Protein AF-A0A6B2G572-F1 (afdb_monomer)

Solvent-accessible surface area (backbone atoms only — not comparable to full-atom values): 19481 Å² total; per-residue (Å²): 104,68,70,62,50,46,76,74,76,42,86,89,53,66,62,68,60,57,52,51,50,49,53,49,52,50,52,50,50,50,28,64,75,69,73,57,86,86,78,100,68,98,68,89,72,77,78,75,78,43,75,64,58,52,50,52,49,53,52,50,53,50,55,50,52,64,70,66,52,82,65,90,88,62,65,56,69,62,52,30,52,46,65,57,50,58,56,46,74,69,45,66,88,63,46,65,48,54,82,90,38,96,85,48,75,37,69,32,40,52,68,36,54,51,41,60,76,66,62,46,91,75,67,97,62,38,41,30,43,37,38,39,69,69,25,78,43,69,67,56,48,43,36,50,40,41,56,47,25,49,37,33,42,52,80,42,38,75,48,80,46,77,46,83,50,101,88,48,63,35,40,39,39,35,48,32,63,65,59,39,60,74,53,50,48,97,74,52,70,69,56,47,53,50,36,54,50,67,31,84,84,69,66,51,56,74,93,29,54,46,79,77,51,103,45,32,39,41,34,44,78,84,74,62,90,90,59,59,66,68,61,54,52,54,52,45,55,61,50,48,41,68,36,67,67,42,42,37,93,59,27,74,44,60,44,84,42,72,54,71,90,51,88,88,54,81,63,35,42,32,38,42,32,36,31,69,54,60,67,62,54,48,70,35,82,66,42,36,55,92,62,50,45,58,75,45,44,66,52,37,31,78,73,69,30,67,68,53,19,53,52,40,50,39,52,51,54,51,51,44,36,47,77,71,73,44,86,70,68,71,90,58,94

Mean predicted aligned error: 10.64 Å

Secondary structure (DSSP, 8-state):
-HHHHHHHH-TTS-HHHHHHHHHHHHHHHHHHHTT----SSS--------HHHHHHHHHHHHHHHHHTSPPTT--HHHHHHHHHHHHHHH-----EEESS-TT-EEE-SHHHHHHHHTT-SS-SS-EEEEEBSS-S-HHHHHHHHHHHS-EEHHHHEEEEEEEE-SS-EEEEEEE-HHHHHHTT----HHHHHHHHHH-TTT---GGGEEEEETTEEEE-----TTS-HHHHHHHHHHHHHH-EEES-TTEEEEEEEEE-S-TTSPPEEEEEEEES-HHHHHTSTTB-GGG-EES-HHHHHHHH-HHHHHHHHHHHHHHHHHHTT----GGG-

Structure (mmCIF, N/CA/C/O backbone):
data_AF-A0A6B2G572-F1
#
_entry.id   AF-A0A6B2G572-F1
#
loop_
_atom_site.group_PDB
_atom_site.id
_atom_site.type_symbol
_atom_site.label_atom_id
_atom_site.label_alt_id
_atom_site.label_comp_id
_atom_site.label_asym_id
_atom_site.label_entity_id
_atom_site.label_seq_id
_atom_site.pdbx_PDB_ins_code
_atom_site.Cartn_x
_atom_site.Cartn_y
_atom_site.Cartn_z
_atom_site.occupancy
_atom_site.B_iso_or_equiv
_atom_site.auth_seq_id
_atom_site.auth_comp_id
_atom_site.auth_asym_id
_atom_site.auth_atom_id
_atom_site.pdbx_PDB_model_num
ATOM 1 N N . ILE A 1 1 ? -39.626 -8.754 31.574 1.00 52.94 1 ILE A N 1
ATOM 2 C CA . ILE A 1 1 ? -38.809 -7.817 32.387 1.00 52.94 1 ILE A CA 1
ATOM 3 C C . ILE A 1 1 ? -37.938 -6.942 31.494 1.00 52.94 1 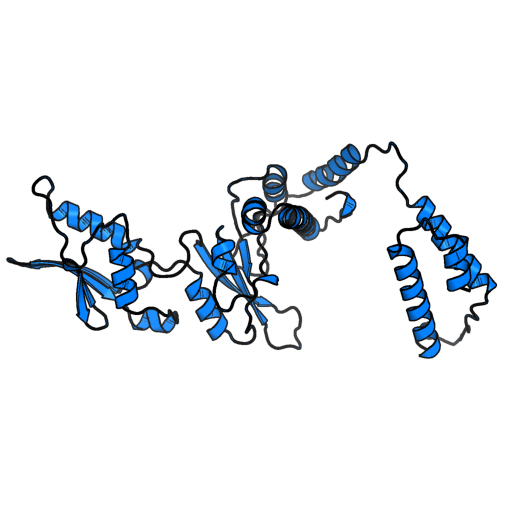ILE A C 1
ATOM 5 O O . ILE A 1 1 ? -38.172 -5.748 31.484 1.00 52.94 1 ILE A O 1
ATOM 9 N N . LEU A 1 2 ? -37.005 -7.490 30.703 1.00 52.09 2 LEU A N 1
ATOM 10 C CA . LEU A 1 2 ? -36.204 -6.689 29.759 1.00 52.09 2 LEU A CA 1
ATOM 11 C C . LEU A 1 2 ? -37.074 -5.921 28.752 1.00 52.09 2 LEU A C 1
ATOM 13 O O . LEU A 1 2 ? -37.001 -4.702 28.719 1.00 52.09 2 LEU A O 1
ATOM 17 N N . ASN A 1 3 ? -37.988 -6.597 28.049 1.00 50.38 3 ASN A N 1
ATOM 18 C CA . ASN A 1 3 ? -38.876 -5.939 27.076 1.00 50.38 3 ASN A CA 1
ATOM 19 C C . ASN A 1 3 ? -39.782 -4.859 27.696 1.00 50.38 3 ASN A C 1
ATOM 21 O O . ASN A 1 3 ? -40.051 -3.854 27.053 1.00 50.38 3 ASN A O 1
ATOM 25 N N . SER A 1 4 ? -40.202 -5.028 28.957 1.00 52.31 4 SER A N 1
ATOM 26 C CA . SER A 1 4 ? -41.008 -4.031 29.680 1.00 52.31 4 SER A CA 1
ATOM 27 C C . SER A 1 4 ? -40.180 -2.855 30.221 1.00 52.31 4 SER A C 1
ATOM 29 O O . SER A 1 4 ? -40.712 -1.763 30.392 1.00 52.31 4 SER A O 1
ATOM 31 N N . TYR A 1 5 ? -38.887 -3.066 30.504 1.00 54.56 5 TYR A N 1
ATOM 32 C CA . TYR A 1 5 ? -37.945 -2.013 30.915 1.00 54.56 5 TYR A CA 1
ATOM 33 C C . TYR A 1 5 ? -37.486 -1.174 29.713 1.00 54.56 5 TYR A C 1
ATOM 35 O O . TYR A 1 5 ? -37.390 0.050 29.801 1.00 54.56 5 TYR A O 1
ATOM 43 N N . ILE A 1 6 ? -37.263 -1.843 28.577 1.00 55.22 6 ILE A N 1
ATOM 44 C CA . ILE A 1 6 ? -36.906 -1.238 27.291 1.00 55.22 6 ILE A CA 1
ATOM 45 C C . ILE A 1 6 ? -38.022 -0.297 26.810 1.00 55.22 6 ILE A C 1
ATOM 47 O O . ILE A 1 6 ? -37.735 0.833 26.433 1.00 55.22 6 ILE A O 1
ATOM 51 N N . SER A 1 7 ? -39.292 -0.709 26.912 1.00 50.84 7 SER A N 1
ATOM 52 C CA . SER A 1 7 ? -40.433 0.062 26.394 1.00 50.84 7 SER A CA 1
ATOM 53 C C . SER A 1 7 ? -40.796 1.321 27.192 1.00 50.84 7 SER A C 1
ATOM 55 O O . SER A 1 7 ? -41.494 2.182 26.668 1.00 50.84 7 SER A O 1
ATOM 57 N N . THR A 1 8 ? -40.396 1.420 28.464 1.00 52.31 8 THR A N 1
ATOM 58 C CA . THR A 1 8 ? -40.851 2.493 29.375 1.00 52.31 8 THR A CA 1
ATOM 59 C C . THR A 1 8 ? -39.783 3.524 29.724 1.00 52.31 8 THR A C 1
ATOM 61 O O . THR A 1 8 ? -40.138 4.633 30.106 1.00 52.31 8 THR A O 1
ATOM 64 N N . SER A 1 9 ? -38.491 3.198 29.602 1.00 50.69 9 SER A N 1
ATOM 65 C CA . SER A 1 9 ? -37.407 4.073 30.092 1.00 50.69 9 SER A CA 1
ATOM 66 C C . SER A 1 9 ? -36.258 4.314 29.108 1.00 50.69 9 SER A C 1
ATOM 68 O O . SER A 1 9 ? -35.388 5.133 29.390 1.00 50.69 9 SER A O 1
ATOM 70 N N . LEU A 1 10 ? -36.230 3.617 27.964 1.00 52.50 10 LEU A N 1
ATOM 71 C CA . LEU A 1 10 ? -35.054 3.555 27.083 1.00 52.50 10 LEU A CA 1
ATOM 72 C C . LEU A 1 10 ? -35.315 4.002 25.632 1.00 52.50 10 LEU A C 1
ATOM 74 O O . LEU A 1 10 ? -34.393 3.916 24.821 1.00 52.50 10 LEU A O 1
ATOM 78 N N . ASN A 1 11 ? -36.508 4.524 25.309 1.00 52.44 11 ASN A N 1
ATOM 79 C CA . ASN A 1 11 ? -36.849 4.996 23.954 1.00 52.44 11 ASN A CA 1
ATOM 80 C C . ASN A 1 11 ? -35.901 6.093 23.417 1.00 52.44 11 ASN A C 1
ATOM 82 O O . ASN A 1 11 ? -35.764 6.212 22.206 1.00 52.44 11 ASN A O 1
ATOM 86 N N . ASP A 1 12 ? -35.205 6.825 24.296 1.00 51.47 12 ASP A N 1
ATOM 87 C CA . ASP A 1 12 ? -34.244 7.883 23.934 1.00 51.47 12 ASP A CA 1
ATOM 88 C C . ASP A 1 12 ? -32.771 7.423 23.925 1.00 51.47 12 ASP A C 1
ATOM 90 O O . ASP A 1 12 ? -31.861 8.234 23.747 1.00 51.47 12 ASP A O 1
ATOM 94 N N . THR A 1 13 ? -32.486 6.133 24.142 1.00 55.28 13 THR A N 1
ATOM 95 C CA . THR A 1 13 ? -31.098 5.636 24.156 1.00 55.28 13 THR A CA 1
ATOM 96 C C . THR A 1 13 ? -30.682 5.004 22.834 1.00 55.28 13 THR A C 1
ATOM 98 O O . THR A 1 13 ? -31.433 4.250 22.222 1.00 55.28 13 THR A O 1
ATOM 101 N N . ASN A 1 14 ? -29.440 5.276 22.412 1.00 59.41 14 ASN A N 1
ATOM 102 C CA . ASN A 1 14 ? -28.811 4.631 21.259 1.00 59.41 14 ASN A CA 1
ATOM 103 C C . ASN A 1 14 ? -28.960 3.102 21.362 1.00 59.41 14 ASN A C 1
ATOM 105 O O . ASN A 1 14 ? -28.447 2.501 22.311 1.00 59.41 14 ASN A O 1
ATOM 109 N N . GLY A 1 15 ? -29.598 2.473 20.365 1.00 64.25 15 GLY A N 1
ATOM 110 C CA . GLY A 1 15 ? -29.905 1.030 20.344 1.00 64.25 15 GLY A CA 1
ATOM 111 C C . GLY A 1 15 ? -28.712 0.116 20.662 1.00 64.25 15 GLY A C 1
ATOM 112 O O . GLY A 1 15 ? -28.873 -0.922 21.292 1.00 64.25 15 GLY A O 1
ATOM 113 N N . VAL A 1 16 ? -27.488 0.577 20.388 1.00 68.88 16 V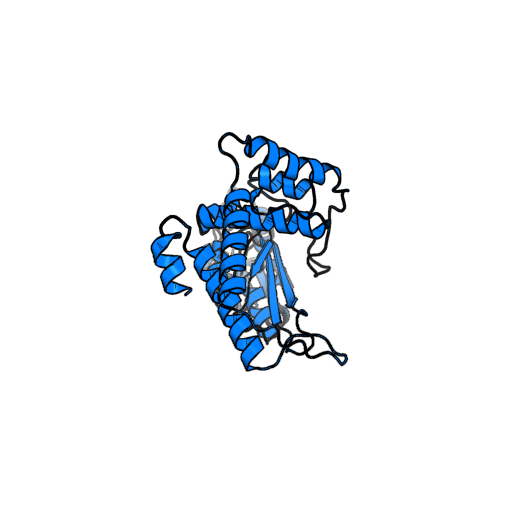AL A N 1
ATOM 114 C CA . VAL A 1 16 ? -26.222 -0.106 20.710 1.00 68.88 16 VAL A CA 1
ATOM 115 C C . VAL A 1 16 ? -26.052 -0.432 22.206 1.00 68.88 16 VAL A C 1
ATOM 117 O O . VAL A 1 16 ? -25.464 -1.459 22.551 1.00 68.88 16 VAL A O 1
ATOM 120 N N . PHE A 1 17 ? -26.519 0.427 23.121 1.00 73.69 17 PHE A N 1
ATOM 121 C CA . PHE A 1 17 ? -26.436 0.161 24.566 1.00 73.69 17 PHE A CA 1
ATOM 122 C C . PHE A 1 17 ? -27.386 -0.968 24.975 1.00 73.69 17 PHE A C 1
ATOM 124 O O . PHE A 1 17 ? -26.998 -1.869 25.723 1.00 73.69 17 PHE A O 1
ATOM 131 N N . ILE A 1 18 ? -28.605 -0.937 24.435 1.00 72.88 18 ILE A N 1
ATOM 132 C CA . ILE A 1 18 ? -29.632 -1.950 24.670 1.00 72.88 18 ILE A CA 1
ATOM 133 C C . ILE A 1 18 ? -29.156 -3.298 24.121 1.00 72.88 18 ILE A C 1
ATOM 135 O O . ILE A 1 18 ? -29.173 -4.286 24.854 1.00 72.88 18 ILE A O 1
ATOM 139 N N . ASP A 1 19 ? -28.623 -3.323 22.899 1.00 77.12 19 ASP A N 1
ATOM 140 C CA . ASP A 1 19 ? -28.094 -4.535 22.267 1.00 77.12 19 ASP A CA 1
ATOM 141 C C . ASP A 1 19 ? -26.961 -5.163 23.086 1.00 77.12 19 ASP A C 1
ATOM 143 O O . ASP A 1 19 ? -26.938 -6.377 23.296 1.00 77.12 19 ASP A O 1
ATOM 147 N N . LYS A 1 20 ? -26.047 -4.348 23.630 1.00 79.88 20 LYS A N 1
ATOM 148 C CA . LYS A 1 20 ? -24.967 -4.839 24.502 1.00 79.88 20 LYS A CA 1
ATOM 149 C C . LYS A 1 20 ? -25.478 -5.390 25.829 1.00 79.88 20 LYS A C 1
ATOM 151 O O . LYS A 1 20 ? -24.939 -6.387 26.309 1.00 79.88 20 LYS A O 1
ATOM 156 N N . ILE A 1 21 ? -26.500 -4.776 26.427 1.00 80.25 21 ILE A N 1
ATOM 157 C CA . ILE A 1 21 ? -27.134 -5.314 27.639 1.00 80.25 21 ILE A CA 1
ATOM 158 C C . ILE A 1 21 ? -27.819 -6.642 27.326 1.00 80.25 21 ILE A C 1
ATOM 160 O O . ILE A 1 21 ? -27.656 -7.596 28.085 1.00 80.25 21 ILE A O 1
ATOM 164 N N . ILE A 1 22 ? -28.540 -6.733 26.207 1.00 77.81 22 ILE A N 1
ATOM 165 C CA . ILE A 1 22 ? -29.191 -7.972 25.777 1.00 77.81 22 ILE A CA 1
ATOM 166 C C . ILE A 1 22 ? -28.141 -9.061 25.547 1.00 77.81 22 ILE A C 1
ATOM 168 O O . ILE A 1 22 ? -28.285 -10.155 26.088 1.00 77.81 22 ILE A O 1
ATOM 172 N N . GLN A 1 23 ? -27.053 -8.769 24.832 1.00 82.81 23 GLN A N 1
ATOM 173 C CA . GLN A 1 23 ? -25.941 -9.706 24.631 1.00 82.81 23 GLN A CA 1
ATOM 174 C C . GLN A 1 23 ? -25.296 -10.142 25.951 1.00 82.81 23 GLN A C 1
ATOM 176 O O . GLN A 1 23 ? -24.997 -11.318 26.139 1.00 82.81 23 GLN A O 1
ATOM 181 N N . PHE A 1 24 ? -25.091 -9.218 26.890 1.00 81.44 24 PHE A N 1
ATOM 182 C CA . PHE A 1 24 ? -24.535 -9.552 28.197 1.00 81.44 24 PHE A CA 1
ATOM 183 C C . PHE A 1 24 ? -25.475 -10.465 28.989 1.00 81.44 24 PHE A C 1
ATOM 185 O O . PHE A 1 24 ? -25.035 -11.489 29.502 1.00 81.44 24 PHE A O 1
ATOM 192 N N . VAL A 1 25 ? -26.766 -10.130 29.063 1.00 76.69 25 VAL A N 1
ATOM 193 C CA . VAL A 1 25 ? -27.753 -10.907 29.826 1.00 76.69 25 VAL A CA 1
ATOM 194 C C . VAL A 1 25 ? -28.011 -12.271 29.186 1.00 76.69 25 VAL A C 1
ATOM 196 O O . VAL A 1 25 ? -28.127 -13.255 29.910 1.00 76.69 25 VAL A O 1
ATOM 199 N N . THR A 1 26 ? -28.058 -12.361 27.856 1.00 79.06 26 THR A N 1
ATOM 200 C CA . THR A 1 26 ? -28.175 -13.644 27.137 1.00 79.06 26 THR A CA 1
ATOM 201 C C . THR A 1 26 ? -26.950 -14.515 27.378 1.00 79.06 26 THR A C 1
ATOM 203 O O . THR A 1 26 ? -27.105 -15.639 27.839 1.00 79.06 26 THR A O 1
ATOM 206 N N . LYS A 1 27 ? -25.736 -13.966 27.241 1.00 79.88 27 LYS A N 1
ATOM 207 C CA . LYS A 1 27 ? -24.495 -14.682 27.570 1.00 79.88 27 LYS A CA 1
ATOM 208 C C . LYS A 1 27 ? -24.454 -15.138 29.030 1.00 79.88 27 LYS A C 1
ATOM 210 O O . LYS A 1 27 ? -23.999 -16.238 29.321 1.00 79.88 27 LYS A O 1
ATOM 215 N N . LEU A 1 28 ? -24.937 -14.314 29.958 1.00 73.69 28 LEU A N 1
ATOM 216 C CA . LEU A 1 28 ? -25.013 -14.660 31.378 1.00 73.69 28 LEU A CA 1
ATOM 217 C C . LEU A 1 28 ? -26.058 -15.760 31.621 1.00 73.69 28 LEU A C 1
ATOM 219 O O . LEU A 1 28 ? -25.783 -16.699 32.359 1.00 73.69 28 LEU A O 1
ATOM 223 N N . SER A 1 29 ? -27.207 -15.707 30.939 1.00 71.62 29 SER A N 1
ATOM 224 C CA . SER A 1 29 ? -28.220 -16.766 30.970 1.00 71.62 29 SER A CA 1
ATOM 225 C C . SER A 1 29 ? -27.692 -18.087 30.411 1.00 71.62 29 SER A C 1
ATOM 227 O O . SER A 1 29 ? -27.955 -19.127 31.011 1.00 71.62 29 SER A O 1
ATOM 229 N N . ASP A 1 30 ? -26.951 -18.055 29.305 1.00 74.62 30 ASP A N 1
ATOM 230 C CA . ASP A 1 30 ? -26.370 -19.244 28.680 1.00 74.62 30 ASP A CA 1
ATOM 231 C C . ASP A 1 30 ? -25.268 -19.844 29.558 1.00 74.62 30 ASP A C 1
ATOM 233 O O . ASP A 1 30 ? -25.240 -21.052 29.775 1.00 74.62 30 ASP A O 1
ATOM 237 N N . ASN A 1 31 ? -24.431 -19.004 30.171 1.00 67.94 31 ASN A N 1
ATOM 238 C CA . ASN A 1 31 ? -23.446 -19.432 31.165 1.00 67.94 31 ASN A CA 1
ATOM 239 C C . ASN A 1 31 ? -24.111 -20.090 32.390 1.00 67.94 31 ASN A C 1
ATOM 241 O O . ASN A 1 31 ? -23.645 -21.129 32.859 1.00 67.94 31 ASN A O 1
ATOM 245 N N . CYS A 1 32 ? -25.235 -19.541 32.873 1.00 63.38 32 CYS A N 1
ATOM 246 C CA . CYS A 1 32 ? -26.014 -20.138 33.962 1.00 63.38 32 CYS A CA 1
ATOM 247 C C . CYS A 1 32 ? -26.657 -21.479 33.570 1.00 63.38 32 CYS A C 1
ATOM 249 O O . CYS A 1 32 ? -26.677 -22.393 34.390 1.00 63.38 32 CYS A O 1
ATOM 251 N N . LYS A 1 33 ? -27.161 -21.620 32.334 1.00 67.25 33 LYS A N 1
ATOM 252 C CA . LYS A 1 33 ? -27.723 -22.885 31.820 1.00 67.25 33 LYS A CA 1
ATOM 253 C C . LYS A 1 33 ? -26.652 -23.958 31.622 1.00 67.25 33 LYS A C 1
ATOM 255 O O . LYS A 1 33 ? -26.905 -25.125 31.896 1.00 67.25 33 LYS A O 1
ATOM 260 N N . ASN A 1 34 ? -25.460 -23.552 31.186 1.00 65.00 34 ASN A N 1
ATOM 261 C CA . ASN A 1 34 ? -24.344 -24.449 30.889 1.00 65.00 34 ASN A CA 1
ATOM 262 C C . ASN A 1 34 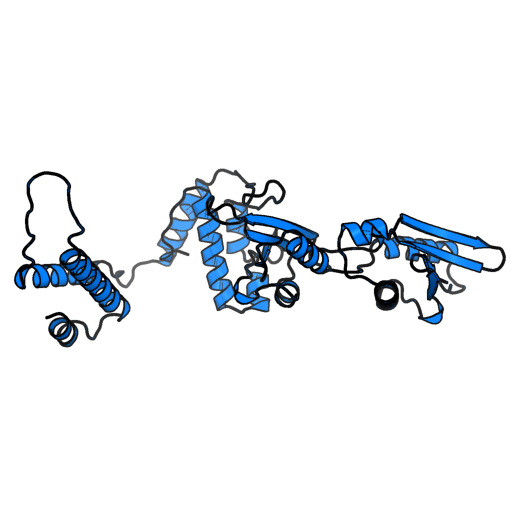? -23.462 -24.749 32.117 1.00 65.00 34 ASN A C 1
ATOM 264 O O . ASN A 1 34 ? -22.473 -25.468 31.996 1.00 65.00 34 ASN A O 1
ATOM 268 N N . GLY A 1 35 ? -23.793 -24.205 33.297 1.00 60.28 35 GLY A N 1
ATOM 269 C CA . GLY A 1 35 ? -23.077 -24.466 34.550 1.00 60.28 35 GLY A CA 1
ATOM 270 C C . GLY A 1 35 ? -21.640 -23.932 34.595 1.00 60.28 35 GLY A C 1
ATOM 271 O O . GLY A 1 35 ? -20.855 -24.376 35.431 1.00 60.28 35 GLY A O 1
ATOM 272 N N . GLN A 1 36 ? -21.276 -22.998 33.713 1.00 55.88 36 GLN A N 1
ATOM 273 C CA . GLN A 1 36 ? -19.927 -22.441 33.638 1.00 55.88 36 GLN A CA 1
ATOM 274 C C . GLN A 1 36 ? -19.929 -20.999 34.152 1.00 55.88 36 GLN A C 1
ATOM 276 O O . GLN A 1 36 ? -20.514 -20.138 33.496 1.00 55.88 36 GLN A O 1
ATOM 281 N N . ASN A 1 37 ? -19.268 -20.792 35.310 1.00 48.09 37 ASN A N 1
ATOM 282 C CA . ASN A 1 37 ? -18.754 -19.551 35.948 1.00 48.09 37 ASN A CA 1
ATOM 283 C C . ASN A 1 37 ? -19.289 -19.375 37.390 1.00 48.09 37 ASN A C 1
ATOM 285 O O . ASN A 1 37 ? -20.475 -19.098 37.535 1.00 48.09 37 ASN A O 1
ATOM 289 N N . TYR A 1 38 ? -18.563 -19.426 38.523 1.00 49.06 38 TYR A N 1
ATOM 290 C CA . TYR A 1 38 ? -17.152 -19.569 38.993 1.00 49.06 38 TYR A CA 1
ATOM 291 C C . TYR A 1 38 ? -17.223 -19.684 40.560 1.00 49.06 38 TYR A C 1
ATOM 293 O O . TYR A 1 38 ? -18.322 -19.469 41.076 1.00 49.06 38 TYR A O 1
ATOM 301 N N . PRO A 1 39 ? -16.154 -19.861 41.385 1.00 42.75 39 PRO A N 1
ATOM 302 C CA . PRO A 1 39 ? -14.803 -20.393 41.187 1.00 42.75 39 PRO A CA 1
ATOM 303 C C . PRO A 1 39 ? -14.666 -21.830 41.746 1.00 42.75 39 PRO A C 1
ATOM 305 O O . PRO A 1 39 ? -15.523 -22.332 42.472 1.00 42.75 39 PRO A O 1
ATOM 308 N N . SER A 1 40 ? -13.558 -22.496 41.433 1.00 47.75 40 SER A N 1
ATOM 309 C CA . SER A 1 40 ? -13.158 -23.759 42.058 1.00 47.75 40 SER A CA 1
ATOM 310 C C . SER A 1 40 ? -12.790 -23.528 43.529 1.00 47.75 40 SER A C 1
ATOM 312 O O . SER A 1 40 ? -11.702 -23.034 43.811 1.00 47.75 40 SER A O 1
ATOM 314 N N . ASN A 1 41 ? -13.730 -23.783 44.441 1.00 37.97 41 ASN A N 1
ATOM 315 C CA . ASN A 1 41 ? -13.546 -24.461 45.735 1.00 37.97 41 ASN A CA 1
ATOM 316 C C . ASN A 1 41 ? -14.817 -24.297 46.593 1.00 37.97 41 ASN A C 1
ATOM 318 O O . ASN A 1 41 ? -15.195 -23.194 46.982 1.00 37.97 41 ASN A O 1
ATOM 322 N N . ASP A 1 42 ? -15.470 -25.432 46.843 1.00 41.59 42 ASP A N 1
ATOM 323 C CA . ASP A 1 42 ? -16.382 -25.800 47.940 1.00 41.59 42 ASP A CA 1
ATOM 324 C C . ASP A 1 42 ? -17.610 -24.965 48.325 1.00 41.59 42 ASP A C 1
ATOM 326 O O . ASP A 1 42 ? -18.459 -25.487 49.040 1.00 41.59 42 ASP A O 1
ATOM 330 N N . ASN A 1 43 ? -17.838 -23.768 47.789 1.00 39.78 43 ASN A N 1
ATOM 331 C CA . ASN A 1 43 ? -19.070 -23.020 48.063 1.00 39.78 43 ASN A CA 1
ATOM 332 C C . ASN A 1 43 ? -19.797 -22.673 46.765 1.00 39.78 43 ASN A C 1
ATOM 334 O O . ASN A 1 43 ? -19.645 -21.581 46.220 1.00 39.78 43 ASN A O 1
ATOM 338 N N . LYS A 1 44 ? -20.629 -23.609 46.283 1.00 41.44 44 LYS A N 1
ATOM 339 C CA . LYS A 1 44 ? -21.632 -23.358 45.234 1.00 41.44 44 LYS A CA 1
ATOM 340 C C . LYS A 1 44 ? -22.676 -22.366 45.758 1.00 41.44 44 LYS A C 1
ATOM 342 O O . LYS A 1 44 ? -23.781 -22.747 46.141 1.00 41.44 44 LYS A O 1
ATOM 347 N N . THR A 1 45 ? -22.342 -21.082 45.780 1.00 41.97 45 THR A N 1
ATOM 348 C CA . THR A 1 45 ? -23.337 -20.022 45.889 1.00 41.97 45 THR A CA 1
ATOM 349 C C . THR A 1 45 ? -24.088 -19.986 44.566 1.00 41.97 45 THR A C 1
ATOM 351 O O . THR A 1 45 ? -23.661 -19.376 43.590 1.00 41.97 45 THR A O 1
ATOM 354 N N . TYR A 1 46 ? -25.226 -20.679 44.512 1.00 46.78 46 TYR A N 1
ATOM 355 C CA . TYR A 1 46 ? -26.242 -20.381 43.513 1.00 46.78 46 TYR A CA 1
ATOM 356 C C . TYR A 1 46 ? -26.563 -18.894 43.662 1.00 46.78 46 TYR A C 1
ATOM 358 O O . TYR A 1 46 ? -27.240 -18.491 44.611 1.00 46.78 46 TYR A O 1
ATOM 366 N N . VAL A 1 47 ? -26.035 -18.049 42.775 1.00 52.69 47 VAL A N 1
ATOM 367 C CA . VAL A 1 47 ? -26.482 -16.662 42.696 1.00 52.69 47 VAL A CA 1
ATOM 368 C C . VAL A 1 47 ? -27.883 -16.735 42.110 1.00 52.69 47 VAL A C 1
ATOM 370 O O . VAL A 1 47 ? -28.075 -16.681 40.899 1.00 52.69 47 VAL A O 1
ATOM 373 N N . ASN A 1 48 ? -28.872 -16.926 42.981 1.00 58.91 48 ASN A N 1
ATOM 374 C CA . ASN A 1 48 ? -30.271 -16.773 42.633 1.00 58.91 48 ASN A CA 1
ATOM 375 C C . ASN A 1 48 ? -30.451 -15.313 42.216 1.00 58.91 48 ASN A C 1
ATOM 377 O O . ASN A 1 48 ? -30.598 -14.417 43.050 1.00 58.91 48 ASN A O 1
ATOM 381 N N . VAL A 1 49 ? -30.371 -15.056 40.910 1.00 67.12 49 VAL A N 1
ATOM 382 C CA . VAL A 1 49 ? -30.638 -13.739 40.341 1.00 67.12 49 VAL A CA 1
ATOM 383 C C . VAL A 1 49 ? -32.125 -13.473 40.528 1.00 67.12 49 VAL A C 1
ATOM 385 O O . VAL A 1 49 ? -32.969 -13.905 39.748 1.00 67.12 49 VAL A O 1
ATOM 388 N N . THR A 1 50 ? -32.460 -12.788 41.615 1.00 77.50 50 THR A N 1
ATOM 389 C CA . THR A 1 50 ? -33.825 -12.328 41.855 1.00 77.50 50 THR A CA 1
ATOM 390 C C . THR A 1 50 ? -34.210 -11.256 40.835 1.00 77.50 50 THR A C 1
ATOM 392 O O . THR A 1 50 ? -33.375 -10.487 40.352 1.00 77.50 50 THR A O 1
ATOM 395 N N . SER A 1 51 ? -35.505 -11.130 40.545 1.00 74.38 51 SER A N 1
ATOM 396 C CA . SER A 1 51 ? -36.016 -10.043 39.698 1.00 74.38 51 SER A CA 1
ATOM 397 C C . SER A 1 51 ? -35.620 -8.656 40.226 1.00 74.38 51 SER A C 1
ATOM 399 O O . SER A 1 51 ? -35.355 -7.749 39.439 1.00 74.38 51 SER A O 1
ATOM 401 N N . LYS A 1 52 ? -35.509 -8.503 41.555 1.00 76.62 52 LYS A N 1
ATOM 402 C CA . LYS A 1 52 ? -35.070 -7.268 42.222 1.00 76.62 52 LYS A CA 1
ATOM 403 C C . LYS A 1 52 ? -33.595 -6.955 41.969 1.00 76.62 52 LYS A C 1
ATOM 405 O O . LYS A 1 52 ? -33.278 -5.818 41.635 1.00 76.62 52 LYS A O 1
ATOM 410 N N . THR A 1 53 ? -32.704 -7.939 42.091 1.00 81.56 53 THR A N 1
ATOM 411 C CA . THR A 1 53 ? -31.267 -7.735 41.838 1.00 81.56 53 THR A CA 1
ATOM 412 C C . THR A 1 53 ? -30.993 -7.443 40.366 1.00 81.56 53 THR A C 1
ATOM 414 O O . THR A 1 53 ? -30.180 -6.570 40.070 1.00 81.56 53 THR A O 1
ATOM 417 N N . LEU A 1 54 ? -31.720 -8.086 39.446 1.00 79.25 54 LEU A N 1
ATOM 418 C CA . LEU A 1 54 ? -31.640 -7.775 38.017 1.00 79.25 54 LEU A CA 1
ATOM 419 C C . LEU A 1 54 ? -32.118 -6.348 37.718 1.00 79.25 54 LEU A C 1
ATOM 421 O O . LEU A 1 54 ? -31.460 -5.618 36.982 1.00 79.25 54 LEU A O 1
ATOM 425 N N . ASN A 1 55 ? -33.241 -5.935 38.310 1.00 79.44 55 ASN A N 1
ATOM 426 C CA . ASN A 1 55 ? -33.756 -4.580 38.145 1.00 79.44 55 ASN A CA 1
ATOM 427 C C . ASN A 1 55 ? -32.754 -3.537 38.678 1.00 79.44 55 ASN A C 1
ATOM 429 O O . ASN A 1 55 ? -32.393 -2.596 37.975 1.00 79.44 55 ASN A O 1
ATOM 433 N N . TYR A 1 56 ? -32.205 -3.763 39.874 1.00 83.81 56 TYR A N 1
ATOM 434 C CA . TYR A 1 56 ? -31.179 -2.895 40.451 1.00 83.81 56 TYR A CA 1
ATOM 435 C C . TYR A 1 56 ? -29.908 -2.822 39.586 1.00 83.81 56 TYR A C 1
ATOM 437 O O . TYR A 1 56 ? -29.365 -1.739 39.374 1.00 83.81 56 TYR A O 1
ATOM 445 N N . PHE A 1 57 ? -29.459 -3.948 39.025 1.00 84.19 57 PHE A N 1
ATOM 446 C CA . PHE A 1 57 ? -28.336 -3.983 38.087 1.00 84.19 57 PHE A CA 1
ATOM 447 C C . PHE A 1 57 ? -28.600 -3.127 36.842 1.00 84.19 57 PHE A C 1
ATOM 449 O O . PHE A 1 57 ? -27.766 -2.293 36.489 1.00 84.19 57 PHE A O 1
ATOM 456 N N . LEU A 1 58 ? -29.771 -3.271 36.213 1.00 81.81 58 LEU A N 1
ATOM 457 C CA . LEU A 1 58 ? -30.145 -2.471 35.042 1.00 81.81 58 LEU A CA 1
ATOM 458 C C . LEU A 1 58 ? -30.199 -0.974 35.376 1.00 81.81 58 LEU A C 1
ATOM 460 O O . LEU A 1 58 ? -29.662 -0.157 34.625 1.00 81.81 58 LEU A O 1
ATOM 464 N N . GLN A 1 59 ? -30.764 -0.613 36.532 1.00 82.88 59 GLN A N 1
ATOM 465 C CA . GLN A 1 59 ? -30.776 0.769 37.020 1.00 82.88 59 GLN A CA 1
ATOM 466 C C . GLN A 1 59 ? -29.359 1.315 37.237 1.00 82.88 59 GLN A C 1
ATOM 468 O O . GLN A 1 59 ? -29.066 2.448 36.852 1.00 82.88 59 GLN A O 1
ATOM 473 N N . LEU A 1 60 ? -28.453 0.521 37.815 1.00 87.25 60 LEU A N 1
ATOM 474 C CA . LEU A 1 60 ? -27.054 0.911 37.991 1.00 87.25 60 LEU A CA 1
ATOM 475 C C . LEU A 1 60 ? -26.331 1.100 36.653 1.00 87.25 60 LEU A C 1
ATOM 477 O O . LEU A 1 60 ? -25.613 2.089 36.492 1.00 87.25 60 LEU A O 1
ATOM 481 N N . CYS A 1 61 ? -26.518 0.187 35.696 1.00 84.50 61 CYS A N 1
ATOM 482 C CA . CYS A 1 61 ? -25.952 0.299 34.351 1.00 84.50 61 CYS A CA 1
ATOM 483 C C . CYS A 1 61 ? -26.417 1.580 33.660 1.00 84.50 61 CYS A C 1
ATOM 485 O O . CYS A 1 61 ? -25.590 2.323 33.134 1.00 84.50 61 CYS A O 1
ATOM 487 N N . PHE A 1 62 ? -27.716 1.869 33.721 1.00 82.88 62 PHE A N 1
ATOM 488 C CA . PHE A 1 62 ? -28.286 3.082 33.152 1.00 82.88 62 PHE A CA 1
ATOM 489 C C . PHE A 1 62 ? -27.725 4.345 33.817 1.00 82.88 62 PHE A C 1
ATOM 491 O O . PHE A 1 62 ? -27.238 5.238 33.128 1.00 82.88 62 PHE A O 1
ATOM 498 N N . ARG A 1 63 ? -27.674 4.389 35.157 1.00 86.19 63 ARG A N 1
ATOM 499 C CA . ARG A 1 63 ? -27.081 5.522 35.889 1.00 86.19 63 ARG A CA 1
ATOM 500 C C . ARG A 1 63 ? -25.612 5.742 35.538 1.00 86.19 63 ARG A C 1
ATOM 502 O O . ARG A 1 63 ? -25.184 6.887 35.422 1.00 86.19 63 ARG A O 1
ATOM 509 N N . LYS A 1 64 ? -24.825 4.670 35.394 1.00 88.44 64 LYS A N 1
ATOM 510 C CA . LYS A 1 64 ? -23.420 4.775 34.973 1.00 88.44 64 LYS A CA 1
ATOM 511 C C . LYS A 1 64 ? -23.294 5.257 33.531 1.00 88.44 64 LYS A C 1
ATOM 513 O O . LYS A 1 64 ? -22.416 6.065 33.265 1.00 88.44 64 LYS A O 1
ATOM 518 N N . TYR A 1 65 ? -24.164 4.800 32.633 1.00 85.38 65 TYR A N 1
ATOM 519 C CA . TYR A 1 65 ? -24.175 5.236 31.238 1.00 85.38 65 TYR A CA 1
ATOM 520 C C . TYR A 1 65 ? -24.504 6.726 31.110 1.00 85.38 65 TYR A C 1
ATOM 522 O O . TYR A 1 65 ? -23.752 7.454 30.471 1.00 85.38 65 TYR A O 1
ATOM 530 N N . GLN A 1 66 ? -25.551 7.199 31.796 1.00 83.88 66 GLN A N 1
ATOM 531 C CA . GLN A 1 66 ? -25.907 8.622 31.818 1.00 83.88 66 GLN A CA 1
ATOM 532 C C . GLN A 1 66 ? -24.758 9.493 32.339 1.00 83.88 66 GLN A C 1
ATOM 534 O O . GLN A 1 66 ? -24.434 10.506 31.732 1.00 83.88 66 GLN A O 1
ATOM 539 N N . LYS A 1 67 ? -24.091 9.063 33.420 1.00 88.00 67 LYS A N 1
ATOM 540 C CA . LYS A 1 67 ? -22.919 9.761 33.975 1.00 88.00 67 LYS A CA 1
ATOM 541 C C . LYS A 1 67 ? -21.662 9.684 33.104 1.00 88.00 67 LYS A C 1
ATOM 543 O O . LYS A 1 67 ? -20.734 10.442 33.342 1.00 88.00 67 LYS A O 1
ATOM 548 N N . ALA A 1 68 ? -21.590 8.737 32.172 1.00 88.25 68 ALA A N 1
ATOM 549 C CA . ALA A 1 68 ? -20.451 8.572 31.271 1.00 88.25 68 ALA A CA 1
ATOM 550 C C . ALA A 1 68 ? -20.596 9.385 29.974 1.00 88.25 68 ALA A C 1
ATOM 552 O O . ALA A 1 68 ? -19.668 9.398 29.164 1.00 88.25 68 ALA A O 1
ATOM 553 N N . SER A 1 69 ? -21.750 10.028 29.759 1.00 86.81 69 SER A N 1
ATOM 554 C CA . SER A 1 69 ? -21.915 11.010 28.690 1.00 86.81 69 SER A CA 1
ATOM 555 C C . SER A 1 69 ? -21.032 12.222 28.964 1.00 86.81 69 SER A C 1
ATOM 557 O O . SER A 1 69 ? -20.842 12.606 30.114 1.00 86.81 69 SER A O 1
ATOM 559 N N . ILE A 1 70 ? -20.493 12.821 27.906 1.00 88.94 70 ILE A N 1
ATOM 560 C CA . ILE A 1 70 ? -19.697 14.036 28.043 1.00 88.94 70 ILE A CA 1
ATOM 561 C C . ILE A 1 70 ? -20.598 15.232 28.351 1.00 88.94 70 ILE A C 1
ATOM 563 O O . ILE A 1 70 ? -21.678 15.360 27.766 1.00 88.94 70 ILE A O 1
ATOM 567 N N . ASP A 1 71 ? -20.144 16.104 29.248 1.00 91.50 71 ASP A N 1
ATOM 568 C CA . ASP A 1 71 ? -20.886 17.308 29.602 1.00 91.50 71 ASP A CA 1
ATOM 569 C C . ASP A 1 71 ? -20.834 18.328 28.449 1.00 91.50 71 ASP A C 1
ATOM 571 O O . ASP A 1 71 ? -19.754 18.585 27.888 1.00 91.50 71 ASP A O 1
ATOM 575 N N . PRO A 1 72 ? -21.976 18.933 28.072 1.00 93.81 72 PRO A N 1
ATOM 576 C CA . PRO A 1 72 ? -22.010 19.955 27.034 1.00 93.81 72 PRO A CA 1
ATOM 577 C C . PRO A 1 72 ? -21.166 21.167 27.449 1.00 93.81 72 PRO A C 1
ATOM 579 O O . PRO A 1 72 ? -21.168 21.579 28.605 1.00 93.81 72 PRO A O 1
ATOM 582 N N . GLY A 1 73 ? -20.433 21.746 26.497 1.00 93.94 73 GLY A N 1
ATOM 583 C CA . GLY A 1 73 ? -19.516 22.864 26.756 1.00 93.94 73 GLY A CA 1
ATOM 584 C C . GLY A 1 73 ? -18.095 22.448 27.150 1.00 93.94 73 GLY A C 1
ATOM 585 O O . GLY A 1 73 ? -17.219 23.306 27.232 1.00 93.94 73 GLY A O 1
ATOM 586 N N . THR A 1 74 ? -17.820 21.151 27.321 1.00 93.75 74 THR A N 1
ATOM 587 C CA . THR A 1 74 ? -16.447 20.660 27.514 1.00 93.75 74 THR A CA 1
ATOM 588 C C . THR A 1 74 ? -15.580 20.983 26.291 1.00 93.75 74 THR A C 1
ATOM 590 O O . THR A 1 74 ? -15.939 20.657 25.158 1.00 93.75 74 THR A O 1
ATOM 593 N N . ALA A 1 75 ? -14.402 21.576 26.509 1.00 95.25 75 ALA A N 1
ATOM 594 C CA . ALA A 1 75 ? -13.443 21.932 25.459 1.00 95.25 75 ALA A CA 1
ATOM 595 C C . ALA A 1 75 ? -12.687 20.700 24.910 1.00 95.25 75 ALA A C 1
ATOM 597 O O . ALA A 1 75 ? -11.469 20.577 25.046 1.00 95.25 75 ALA A O 1
ATOM 598 N N . VAL A 1 76 ? -13.415 19.775 24.274 1.00 94.50 76 VAL A N 1
ATOM 599 C CA . VAL A 1 76 ? -12.888 18.481 23.801 1.00 94.50 76 VAL A CA 1
ATOM 600 C C . VAL A 1 76 ? -11.707 18.623 22.850 1.00 94.50 76 VAL A C 1
ATOM 602 O O . VAL A 1 76 ? -10.786 17.820 22.926 1.00 94.50 76 VAL A O 1
ATOM 605 N N . GLY A 1 77 ? -11.681 19.657 22.004 1.00 94.25 77 GLY A N 1
ATOM 606 C CA . GLY A 1 77 ? -10.579 19.883 21.067 1.00 94.25 77 GLY A CA 1
ATOM 607 C C . GLY A 1 77 ? -9.242 20.127 21.770 1.00 94.25 77 GLY A C 1
ATOM 608 O O . GLY A 1 77 ? -8.235 19.539 21.386 1.00 94.25 77 GLY A O 1
ATOM 609 N N . ALA A 1 78 ? -9.240 20.930 22.839 1.00 94.69 78 ALA A N 1
ATOM 610 C CA . ALA A 1 78 ? -8.037 21.195 23.629 1.00 94.69 78 ALA A CA 1
ATOM 611 C C . ALA A 1 78 ? -7.563 19.935 24.369 1.00 94.69 78 ALA A C 1
ATOM 613 O O . ALA A 1 78 ? -6.373 19.627 24.357 1.00 94.69 78 ALA A O 1
ATOM 614 N N . ILE A 1 79 ? -8.504 19.171 24.938 1.00 94.12 79 ILE A N 1
ATOM 615 C CA . ILE A 1 79 ? -8.210 17.899 25.611 1.00 94.12 79 ILE A CA 1
ATOM 616 C C . ILE A 1 79 ? -7.597 16.907 24.615 1.00 94.12 79 ILE A C 1
ATOM 618 O O . ILE A 1 79 ? -6.529 16.372 24.883 1.00 94.12 79 ILE A O 1
ATOM 622 N N . CYS A 1 80 ? -8.208 16.715 23.439 1.00 92.00 80 CYS A N 1
ATOM 623 C CA . CYS A 1 80 ? -7.689 15.806 22.410 1.00 92.00 80 CYS A CA 1
ATOM 624 C C . CYS A 1 80 ? -6.288 16.220 21.939 1.00 92.00 80 CYS A C 1
ATOM 626 O O . CYS A 1 80 ? -5.400 15.374 21.832 1.00 92.00 80 CYS A O 1
ATOM 628 N N . ALA A 1 81 ? -6.069 17.518 21.702 1.00 91.81 81 ALA A N 1
ATOM 629 C CA . ALA A 1 81 ? -4.769 18.036 21.287 1.00 91.81 81 ALA A CA 1
ATOM 630 C C . ALA A 1 81 ? -3.680 17.746 22.333 1.00 91.81 81 ALA A C 1
ATOM 632 O O . ALA A 1 81 ? -2.593 17.290 21.977 1.00 91.81 81 ALA A O 1
ATOM 633 N N . GLN A 1 82 ? -3.981 17.945 23.619 1.00 92.06 82 GLN A N 1
ATOM 634 C CA . GLN A 1 82 ? -3.054 17.628 24.703 1.00 92.06 82 GLN A CA 1
ATOM 635 C C . GLN A 1 82 ? -2.828 16.116 24.838 1.00 92.06 82 GLN A C 1
ATOM 637 O O . GLN A 1 82 ? -1.683 15.686 24.948 1.00 92.06 82 GLN A O 1
ATOM 642 N N . SER A 1 83 ? -3.887 15.305 24.756 1.00 91.50 83 SER A N 1
ATOM 643 C CA . SER A 1 83 ? -3.803 13.843 24.867 1.00 91.50 83 SER A CA 1
ATOM 644 C C . SER A 1 83 ? -2.952 13.196 23.773 1.00 91.50 83 SER A C 1
ATOM 646 O O . SER A 1 83 ? -2.360 12.148 24.012 1.00 91.50 83 SER A O 1
ATOM 648 N N . ILE A 1 84 ? -2.868 13.800 22.584 1.00 88.38 84 ILE A N 1
ATOM 649 C CA . ILE A 1 84 ? -1.971 13.348 21.508 1.00 88.38 84 ILE A CA 1
ATOM 650 C C . ILE A 1 84 ? -0.576 13.976 21.646 1.00 88.38 84 ILE A C 1
ATOM 652 O O . ILE A 1 84 ? 0.432 13.315 21.385 1.00 88.38 84 ILE A O 1
ATOM 656 N N . GLY A 1 85 ? -0.506 15.250 22.043 1.00 87.69 85 GLY A N 1
ATOM 657 C CA . GLY A 1 85 ? 0.735 16.022 22.108 1.00 87.69 85 GLY A CA 1
ATOM 658 C C . GLY A 1 85 ? 1.661 15.633 23.260 1.00 87.69 85 GLY A C 1
ATOM 659 O O . GLY A 1 85 ? 2.870 15.537 23.059 1.00 87.69 85 GLY A O 1
ATOM 660 N N . GLU A 1 86 ? 1.121 15.369 24.451 1.00 85.56 86 GLU A N 1
ATOM 661 C CA . GLU A 1 86 ? 1.922 14.998 25.623 1.00 85.56 86 GLU A CA 1
ATOM 662 C C . GLU A 1 86 ? 2.685 13.679 25.400 1.00 85.56 86 GLU A C 1
ATOM 664 O O . GLU A 1 86 ? 3.913 13.684 25.544 1.00 85.56 86 GLU A O 1
ATOM 669 N N . PRO A 1 87 ? 2.055 12.577 24.938 1.00 84.69 87 PRO A N 1
ATOM 670 C CA . PRO A 1 87 ? 2.787 11.343 24.672 1.00 84.69 87 PRO A CA 1
ATOM 671 C C . PRO A 1 87 ? 3.810 11.471 23.543 1.00 84.69 87 PRO A C 1
ATOM 673 O O . PRO A 1 87 ? 4.827 10.778 23.563 1.00 84.69 87 PRO A O 1
ATOM 676 N N . ALA A 1 88 ? 3.601 12.379 22.582 1.00 80.12 88 ALA A N 1
ATOM 677 C CA . ALA A 1 88 ? 4.574 12.624 21.519 1.00 80.12 88 ALA A CA 1
ATOM 678 C C . ALA A 1 88 ? 5.932 13.102 22.072 1.00 80.12 88 ALA A C 1
ATOM 680 O O . ALA A 1 88 ? 6.962 12.809 21.472 1.00 80.12 88 ALA A O 1
ATOM 681 N N . THR A 1 89 ? 5.963 13.771 23.232 1.00 79.38 89 THR A N 1
ATOM 682 C CA . THR A 1 89 ? 7.225 14.151 23.901 1.00 79.38 89 THR A CA 1
ATOM 683 C C . THR A 1 89 ? 7.946 12.959 24.534 1.00 79.38 89 THR A C 1
ATOM 685 O O . THR A 1 89 ? 9.173 12.939 24.596 1.00 79.38 89 THR A O 1
ATOM 688 N N . GLN A 1 90 ? 7.194 11.943 24.962 1.00 78.56 90 GLN A N 1
ATOM 689 C CA . GLN A 1 90 ? 7.721 10.726 25.585 1.00 78.56 90 GLN A CA 1
ATOM 690 C C . GLN A 1 90 ? 8.181 9.693 24.549 1.00 78.56 90 GLN A C 1
ATOM 692 O O . GLN A 1 90 ? 8.944 8.778 24.868 1.00 78.56 90 GLN A O 1
ATOM 697 N N . MET A 1 91 ? 7.755 9.845 23.292 1.00 78.06 91 MET A N 1
ATOM 698 C CA . MET A 1 91 ? 8.240 9.047 22.172 1.00 78.06 91 MET A CA 1
ATOM 699 C C . MET A 1 91 ? 9.706 9.381 21.877 1.00 78.06 91 MET A C 1
ATOM 701 O O . MET A 1 91 ? 10.028 10.210 21.025 1.00 78.06 91 MET A O 1
ATOM 705 N N . THR A 1 92 ? 10.616 8.699 22.572 1.00 61.28 92 THR A N 1
ATOM 706 C CA . THR A 1 92 ? 12.038 8.685 22.206 1.00 61.28 92 THR A CA 1
ATOM 707 C C . THR A 1 92 ? 12.199 8.193 20.761 1.00 61.28 92 THR A C 1
ATOM 709 O O . THR A 1 92 ? 11.436 7.345 20.298 1.00 61.28 92 THR A O 1
ATOM 712 N N . LEU A 1 93 ? 13.172 8.746 20.024 1.00 61.72 93 LEU A N 1
ATOM 713 C CA . LEU A 1 93 ? 13.429 8.494 18.596 1.00 61.72 93 LEU A CA 1
ATOM 714 C C . LEU A 1 93 ? 13.893 7.047 18.300 1.00 61.72 93 LEU A C 1
ATOM 716 O O . LEU A 1 93 ? 14.945 6.833 17.703 1.00 61.72 93 LEU A O 1
ATOM 720 N N . LYS A 1 94 ? 13.105 6.023 18.639 1.00 53.12 94 LYS A N 1
ATOM 721 C CA . LYS A 1 94 ? 13.161 4.738 17.932 1.00 53.12 94 LYS A CA 1
ATOM 722 C C . LYS A 1 94 ? 12.428 4.923 16.604 1.00 53.12 94 LYS A C 1
ATOM 724 O O . LYS A 1 94 ? 11.244 4.641 16.459 1.00 53.12 94 LYS A O 1
ATOM 729 N N . THR A 1 95 ? 13.137 5.524 15.653 1.00 55.66 95 THR A N 1
ATOM 730 C CA . THR A 1 95 ? 12.611 5.973 14.353 1.00 55.66 95 THR A CA 1
ATOM 731 C C . THR A 1 95 ? 12.414 4.838 13.354 1.00 55.66 95 THR A C 1
ATOM 733 O O . THR A 1 95 ? 11.747 5.038 12.339 1.00 55.66 95 THR A O 1
ATOM 736 N N . PHE A 1 96 ? 12.954 3.653 13.650 1.00 57.34 96 PHE A N 1
ATOM 737 C CA . PHE A 1 96 ? 12.884 2.481 12.792 1.00 57.34 96 PHE A CA 1
ATOM 738 C C . PHE A 1 96 ? 12.431 1.271 13.596 1.00 57.34 96 PHE A C 1
ATOM 740 O O . PHE A 1 96 ? 13.119 0.829 14.517 1.00 57.34 96 PHE A O 1
ATOM 747 N N . HIS A 1 97 ? 11.290 0.711 13.206 1.00 59.62 97 HIS A N 1
ATOM 748 C CA . HIS A 1 97 ? 10.968 -0.664 13.550 1.00 59.62 97 HIS A CA 1
ATOM 749 C C . HIS A 1 97 ? 10.674 -1.441 12.276 1.00 59.62 97 HIS A C 1
ATOM 751 O O . HIS A 1 97 ? 10.109 -0.925 11.308 1.00 59.62 97 HIS A O 1
ATOM 757 N N . PHE A 1 98 ? 11.072 -2.702 12.304 1.00 61.06 98 PHE A N 1
ATOM 758 C CA . PHE A 1 98 ? 10.686 -3.676 11.305 1.00 61.06 98 PHE A CA 1
ATOM 759 C C . PHE A 1 98 ? 9.230 -4.058 11.566 1.00 61.06 98 PHE A C 1
ATOM 761 O O . PHE A 1 98 ? 8.881 -4.393 12.698 1.00 61.06 98 PHE A O 1
ATOM 768 N N . ALA A 1 99 ? 8.371 -4.029 10.545 1.00 57.38 99 ALA A N 1
ATOM 769 C CA . ALA A 1 99 ? 6.992 -4.521 10.654 1.00 57.38 99 ALA A CA 1
ATOM 770 C C . ALA A 1 99 ? 6.948 -6.055 10.699 1.00 57.38 99 ALA A C 1
ATOM 772 O O . ALA A 1 99 ? 6.413 -6.693 9.798 1.00 57.38 99 ALA A O 1
ATOM 773 N N . GLY A 1 100 ? 7.636 -6.653 11.674 1.00 57.44 100 GLY A N 1
ATOM 774 C CA . GLY A 1 100 ? 7.860 -8.099 11.758 1.00 57.44 100 GLY A CA 1
ATOM 775 C C . GLY A 1 100 ? 8.765 -8.668 10.656 1.00 57.44 100 GLY A C 1
ATOM 776 O O . GLY A 1 100 ? 9.161 -9.823 10.735 1.00 57.44 100 GLY A O 1
ATOM 777 N N . VAL A 1 101 ? 9.144 -7.865 9.654 1.00 59.47 101 VAL A N 1
ATOM 778 C CA . VAL A 1 101 ? 9.977 -8.270 8.515 1.00 59.47 101 VAL A CA 1
ATOM 779 C C . VAL A 1 101 ? 11.245 -7.434 8.502 1.00 59.47 101 VAL A C 1
ATOM 781 O O . VAL A 1 101 ? 11.192 -6.232 8.245 1.00 59.47 101 VAL A O 1
ATOM 784 N N . ALA A 1 102 ? 12.392 -8.085 8.708 1.00 58.00 102 ALA A N 1
ATOM 785 C CA . ALA A 1 102 ? 13.723 -7.466 8.777 1.00 58.00 102 ALA A CA 1
ATOM 786 C C . ALA A 1 102 ? 14.124 -6.638 7.533 1.00 58.00 102 ALA A C 1
ATOM 788 O O . ALA A 1 102 ? 15.150 -5.970 7.526 1.00 58.00 102 ALA A O 1
ATOM 789 N N . ALA A 1 103 ? 13.335 -6.692 6.460 1.00 63.59 103 ALA A N 1
ATOM 790 C CA . ALA A 1 103 ? 13.663 -6.106 5.170 1.00 63.59 103 ALA A CA 1
ATOM 791 C C . ALA A 1 103 ? 12.938 -4.779 4.859 1.00 63.59 103 ALA A C 1
ATOM 793 O O . ALA A 1 103 ? 13.329 -4.126 3.890 1.00 63.59 103 ALA A O 1
ATOM 794 N N . MET A 1 104 ? 11.912 -4.375 5.626 1.00 71.75 104 MET A N 1
ATOM 795 C CA . MET A 1 104 ? 11.196 -3.097 5.444 1.00 71.75 104 MET A CA 1
ATOM 796 C C . MET A 1 104 ? 11.302 -2.218 6.687 1.00 71.75 104 MET A C 1
ATOM 798 O O . MET A 1 104 ? 10.722 -2.520 7.730 1.00 71.75 104 MET A O 1
ATOM 802 N N . ASN A 1 105 ? 12.009 -1.100 6.536 1.00 74.00 105 ASN A N 1
ATOM 803 C CA . ASN A 1 105 ? 12.078 -0.059 7.551 1.00 74.00 105 ASN A CA 1
ATOM 804 C C . ASN A 1 105 ? 10.830 0.817 7.431 1.00 74.00 105 ASN A C 1
ATOM 806 O O . ASN A 1 105 ? 10.582 1.370 6.361 1.00 74.00 105 ASN A O 1
ATOM 810 N N . ILE A 1 106 ? 10.064 0.951 8.513 1.00 77.62 106 ILE A N 1
ATOM 811 C CA . ILE A 1 106 ? 8.918 1.866 8.576 1.00 77.62 106 ILE A CA 1
ATOM 812 C C . ILE A 1 106 ? 9.268 3.039 9.484 1.00 77.62 106 ILE A C 1
ATOM 814 O O . ILE A 1 106 ? 9.826 2.840 10.567 1.00 77.62 106 ILE A O 1
ATOM 818 N N . THR A 1 107 ? 8.920 4.254 9.056 1.00 79.94 107 THR A N 1
ATOM 819 C CA . THR A 1 107 ? 8.984 5.436 9.919 1.00 79.94 107 THR A CA 1
ATOM 820 C C . THR A 1 107 ? 7.944 5.324 11.035 1.00 79.94 107 THR A C 1
ATOM 822 O O . THR A 1 107 ? 6.748 5.184 10.784 1.00 79.94 107 THR A O 1
ATOM 825 N N . LEU A 1 108 ? 8.390 5.390 12.289 1.00 81.88 108 LEU A N 1
ATOM 826 C CA . LEU A 1 108 ? 7.523 5.338 13.473 1.00 81.88 108 LEU A CA 1
ATOM 827 C C . LEU A 1 108 ? 7.850 6.463 14.460 1.00 81.88 108 LEU A C 1
ATOM 829 O O . LEU A 1 108 ? 8.856 7.161 14.328 1.00 81.88 108 LEU A O 1
ATOM 833 N N . GLY A 1 109 ? 6.970 6.644 15.448 1.00 84.56 109 GLY A N 1
ATOM 834 C CA . GLY A 1 109 ? 7.083 7.690 16.467 1.00 84.56 109 GLY A CA 1
ATOM 835 C C . GLY A 1 109 ? 6.707 9.079 15.949 1.00 84.56 109 GLY A C 1
ATOM 836 O O . GLY A 1 109 ? 5.875 9.222 15.048 1.00 84.56 109 GLY A O 1
ATOM 837 N N . VAL A 1 110 ? 7.345 10.111 16.509 1.00 87.06 110 VAL A N 1
ATOM 838 C CA . VAL A 1 110 ? 7.046 11.526 16.220 1.00 87.06 110 VAL A CA 1
ATOM 839 C C . VAL A 1 110 ? 7.140 11.886 14.730 1.00 87.06 110 VAL A C 1
ATOM 841 O O . VAL A 1 110 ? 6.234 12.566 14.245 1.00 87.06 110 VAL A O 1
ATOM 844 N N . PRO A 1 111 ? 8.150 11.434 13.952 1.00 88.06 111 PRO A N 1
ATOM 845 C CA . PRO A 1 111 ? 8.211 11.750 12.524 1.00 88.06 111 PRO A CA 1
ATOM 846 C C . PRO A 1 111 ? 6.988 11.250 11.753 1.00 88.06 111 PRO A C 1
ATOM 848 O O . PRO A 1 111 ? 6.475 11.959 10.891 1.00 88.06 111 PRO A O 1
ATOM 851 N N . ARG A 1 112 ? 6.479 10.061 12.096 1.00 89.12 112 ARG A N 1
ATOM 852 C CA . ARG A 1 112 ? 5.298 9.490 11.447 1.00 89.12 112 ARG A CA 1
ATOM 853 C C . ARG A 1 112 ? 4.024 10.229 11.839 1.00 89.12 112 ARG A C 1
ATOM 855 O O . ARG A 1 112 ? 3.215 10.546 10.972 1.00 89.12 112 ARG A O 1
ATOM 862 N N . LEU A 1 113 ? 3.878 10.570 13.118 1.00 89.25 113 LEU A N 1
ATOM 863 C CA . LEU A 1 113 ? 2.761 11.387 13.592 1.00 89.25 113 LEU A CA 1
ATOM 864 C C . LEU A 1 113 ? 2.743 12.756 12.886 1.00 89.25 113 LEU A C 1
ATOM 866 O O . LEU A 1 113 ? 1.697 13.203 12.418 1.00 89.25 113 LEU A O 1
ATOM 870 N N . LYS A 1 114 ? 3.920 13.372 12.706 1.00 89.69 114 LYS A N 1
ATOM 871 C CA . LYS A 1 114 ? 4.096 14.615 11.943 1.00 89.69 114 LYS A CA 1
ATOM 872 C C . LYS A 1 114 ? 3.710 14.462 10.467 1.00 89.69 114 LYS A C 1
ATOM 874 O O . LYS A 1 114 ? 3.119 15.386 9.913 1.00 89.69 114 LYS A O 1
ATOM 879 N N . GLU A 1 115 ? 4.040 13.342 9.818 1.00 91.25 115 GLU A N 1
ATOM 880 C CA . GLU A 1 115 ? 3.627 13.070 8.430 1.00 91.25 115 GLU A CA 1
ATOM 881 C C . GLU A 1 115 ? 2.096 12.991 8.294 1.00 91.25 115 GLU A C 1
ATOM 883 O O . GLU A 1 115 ? 1.543 13.546 7.342 1.00 91.25 115 GLU A O 1
ATOM 888 N N . ILE A 1 116 ? 1.420 12.334 9.245 1.00 91.94 116 ILE A N 1
ATOM 889 C CA . ILE A 1 116 ? -0.038 12.141 9.232 1.00 91.94 116 ILE A CA 1
ATOM 890 C C . ILE A 1 116 ? -0.766 13.464 9.498 1.00 91.94 116 ILE A C 1
ATOM 892 O O . ILE A 1 116 ? -1.627 13.845 8.707 1.00 91.94 116 ILE A O 1
ATOM 896 N N . ILE A 1 117 ? -0.393 14.186 10.563 1.00 91.06 117 ILE A N 1
ATOM 897 C CA . ILE A 1 117 ? -1.049 15.444 10.966 1.00 91.06 117 ILE A CA 1
ATOM 898 C C . ILE A 1 117 ? -0.889 16.525 9.892 1.00 91.06 117 ILE A C 1
ATOM 900 O O . ILE A 1 117 ? -1.841 17.238 9.587 1.00 91.06 117 ILE A O 1
ATOM 904 N N . ASN A 1 118 ? 0.290 16.624 9.270 1.00 91.88 118 ASN A N 1
ATOM 905 C CA . ASN A 1 118 ? 0.530 17.604 8.206 1.00 91.88 118 ASN A CA 1
ATOM 906 C C . ASN A 1 118 ? -0.049 17.190 6.844 1.00 91.88 118 ASN A C 1
ATOM 908 O O . ASN A 1 118 ? 0.170 17.904 5.866 1.00 91.88 118 ASN A O 1
ATOM 912 N N . ALA A 1 119 ? -0.719 16.035 6.751 1.00 90.31 119 ALA A N 1
ATOM 913 C CA . ALA A 1 119 ? -1.228 15.482 5.497 1.00 90.31 119 ALA A CA 1
ATOM 914 C C . ALA A 1 119 ? -0.163 15.487 4.380 1.00 90.31 119 ALA A C 1
ATOM 916 O O . ALA A 1 119 ? -0.383 15.988 3.273 1.00 90.31 119 ALA A O 1
ATOM 917 N N . ALA A 1 120 ? 1.027 14.958 4.685 1.00 91.00 120 ALA A N 1
ATOM 918 C CA . ALA A 1 120 ? 2.167 15.014 3.777 1.00 91.00 120 ALA A CA 1
ATOM 919 C C . ALA A 1 120 ? 1.860 14.350 2.419 1.00 91.00 120 ALA A C 1
ATOM 921 O O . ALA A 1 120 ? 1.422 13.201 2.349 1.00 91.00 120 ALA A O 1
ATOM 922 N N . ILE A 1 121 ? 2.147 15.059 1.318 1.00 88.12 121 ILE A N 1
ATOM 923 C CA . ILE A 1 121 ? 1.892 14.560 -0.047 1.00 88.12 121 ILE A CA 1
ATOM 924 C C . ILE A 1 121 ? 2.787 13.364 -0.385 1.00 88.12 121 ILE A C 1
ATOM 926 O O . ILE A 1 121 ? 2.358 12.420 -1.049 1.00 88.12 121 ILE A O 1
ATOM 930 N N . LYS A 1 122 ? 4.050 13.427 0.040 1.00 87.56 122 LYS A N 1
ATOM 931 C CA . LYS A 1 122 ? 5.040 12.365 -0.130 1.00 87.56 122 LYS A CA 1
ATOM 932 C C . LYS A 1 122 ? 5.509 11.943 1.251 1.00 87.56 122 LYS A C 1
ATOM 934 O O . LYS A 1 122 ? 6.062 12.759 1.981 1.00 87.56 122 LYS A O 1
ATOM 939 N N . ILE A 1 123 ? 5.275 10.680 1.578 1.00 90.06 123 ILE A N 1
ATOM 940 C CA . ILE A 1 123 ? 5.759 10.061 2.809 1.00 90.06 123 ILE A CA 1
ATOM 941 C C . ILE A 1 123 ? 7.061 9.317 2.537 1.00 90.06 123 ILE A C 1
ATOM 943 O O . ILE A 1 123 ? 7.307 8.882 1.409 1.00 90.06 123 ILE A O 1
ATOM 947 N N . SER A 1 124 ? 7.881 9.173 3.573 1.00 86.75 124 SER A N 1
ATOM 948 C CA . SER A 1 124 ? 9.222 8.594 3.440 1.00 86.75 124 SER A CA 1
ATOM 949 C C . SER A 1 124 ? 9.181 7.104 3.083 1.00 86.75 124 SER A C 1
ATOM 951 O O . SER A 1 124 ? 9.986 6.642 2.282 1.00 86.75 124 SER A O 1
ATOM 953 N N . THR A 1 125 ? 8.236 6.356 3.666 1.00 88.12 125 THR A N 1
ATOM 954 C CA . THR A 1 125 ? 8.120 4.895 3.500 1.00 88.12 125 THR A CA 1
ATOM 955 C C . THR A 1 125 ? 6.664 4.484 3.218 1.00 88.12 125 THR A C 1
ATOM 957 O O . THR A 1 125 ? 5.931 4.087 4.128 1.00 88.12 125 THR A O 1
ATOM 960 N N . PRO A 1 126 ? 6.177 4.633 1.970 1.00 91.62 126 PRO A N 1
ATOM 961 C CA . PRO A 1 126 ? 4.816 4.247 1.621 1.00 91.62 126 PRO A CA 1
ATOM 962 C C . PRO A 1 126 ? 4.692 2.736 1.480 1.00 91.62 126 PRO A C 1
ATOM 964 O O . PRO A 1 126 ? 5.413 2.120 0.699 1.00 91.62 126 PRO A O 1
ATOM 967 N N . ILE A 1 127 ? 3.773 2.143 2.235 1.00 92.31 127 ILE A N 1
ATOM 968 C CA . ILE A 1 127 ? 3.567 0.699 2.289 1.00 92.31 127 ILE A CA 1
ATOM 969 C C . ILE A 1 127 ? 2.097 0.391 2.041 1.00 92.31 127 ILE A C 1
ATOM 971 O O . ILE A 1 127 ? 1.192 1.002 2.617 1.00 92.31 127 ILE A O 1
ATOM 975 N N . ILE A 1 128 ? 1.882 -0.589 1.173 1.00 94.38 128 ILE A N 1
ATOM 976 C CA . ILE A 1 128 ? 0.591 -1.178 0.862 1.00 94.38 128 ILE A CA 1
ATOM 977 C C . ILE A 1 128 ? 0.647 -2.636 1.320 1.00 94.38 128 ILE A C 1
ATOM 979 O O . ILE A 1 128 ? 1.491 -3.408 0.858 1.00 94.38 128 ILE A O 1
ATOM 983 N N . SER A 1 129 ? -0.237 -3.010 2.241 1.00 93.56 129 SER A N 1
ATOM 984 C CA . SER A 1 129 ? -0.426 -4.395 2.662 1.00 93.56 129 SER A CA 1
ATOM 985 C C . SER A 1 129 ? -1.489 -5.033 1.781 1.00 93.56 129 SER A C 1
ATOM 987 O O . SER A 1 129 ? -2.619 -4.554 1.699 1.00 93.56 129 SER A O 1
ATOM 989 N N . VAL A 1 130 ? -1.111 -6.113 1.110 1.00 94.69 130 VAL A N 1
ATOM 990 C CA . VAL A 1 130 ? -1.881 -6.738 0.041 1.00 94.69 130 VAL A CA 1
ATOM 991 C C . VAL A 1 130 ? -2.156 -8.196 0.415 1.00 94.69 130 VAL A C 1
ATOM 993 O O . VAL A 1 130 ? -1.251 -9.035 0.336 1.00 94.69 130 VAL A O 1
ATOM 996 N N . PRO A 1 131 ? -3.389 -8.528 0.831 1.00 93.31 131 PRO A N 1
ATOM 997 C CA . PRO A 1 131 ? -3.798 -9.913 0.988 1.00 93.31 131 PRO A CA 1
ATOM 998 C C . PRO A 1 131 ? -3.985 -10.577 -0.379 1.00 93.31 131 PRO A C 1
ATOM 1000 O O . PRO A 1 131 ? -4.475 -9.973 -1.339 1.00 93.31 131 PRO A O 1
ATOM 1003 N N . ILE A 1 132 ? -3.578 -11.839 -0.451 1.00 92.94 132 ILE A N 1
ATOM 1004 C CA . ILE A 1 132 ? -3.649 -12.671 -1.650 1.00 92.94 132 ILE A CA 1
ATOM 1005 C C . ILE A 1 132 ? -4.807 -13.656 -1.477 1.00 92.94 132 ILE A C 1
ATOM 1007 O O . ILE A 1 132 ? -5.053 -14.116 -0.365 1.00 92.94 132 ILE A O 1
ATOM 1011 N N . ASP A 1 133 ? -5.497 -13.970 -2.572 1.00 90.25 133 ASP A N 1
ATOM 1012 C CA . ASP A 1 133 ? -6.643 -14.890 -2.580 1.00 90.25 133 ASP A CA 1
ATOM 1013 C C . ASP A 1 133 ? -6.237 -16.313 -2.153 1.00 90.25 133 ASP A C 1
ATOM 1015 O O . ASP A 1 133 ? -6.739 -16.859 -1.175 1.00 90.25 133 ASP A O 1
ATOM 1019 N N . VAL A 1 134 ? -5.219 -16.871 -2.819 1.00 89.75 134 VAL A N 1
ATOM 1020 C CA . VAL A 1 134 ? -4.578 -18.129 -2.415 1.00 89.75 134 VAL A CA 1
ATOM 1021 C C . VAL A 1 134 ? -3.344 -17.794 -1.583 1.00 89.75 134 VAL A C 1
ATOM 1023 O O . VAL A 1 134 ? -2.312 -17.394 -2.122 1.00 89.75 134 VAL A O 1
ATOM 1026 N N . ASN A 1 135 ? -3.466 -17.930 -0.265 1.00 86.88 135 ASN A N 1
ATOM 1027 C CA . ASN A 1 135 ? -2.436 -17.563 0.709 1.00 86.88 135 ASN A CA 1
ATOM 1028 C C . ASN A 1 135 ? -1.657 -18.760 1.283 1.00 86.88 135 ASN A C 1
ATOM 1030 O O . ASN A 1 135 ? -0.779 -18.535 2.108 1.00 86.88 135 ASN A O 1
ATOM 1034 N N . ASP A 1 136 ? -1.924 -19.987 0.828 1.00 89.00 136 ASP A N 1
ATOM 1035 C CA . ASP A 1 136 ? -1.237 -21.206 1.289 1.00 89.00 136 ASP A CA 1
ATOM 1036 C C . ASP A 1 136 ? 0.025 -21.555 0.470 1.00 89.00 136 ASP A C 1
ATOM 1038 O O . ASP A 1 136 ? 0.853 -22.349 0.914 1.00 89.00 136 ASP A O 1
ATOM 1042 N N . ASP A 1 137 ? 0.177 -20.989 -0.734 1.00 90.12 137 ASP A N 1
ATOM 1043 C CA . ASP A 1 137 ? 1.248 -21.333 -1.679 1.00 90.12 137 ASP A CA 1
ATOM 1044 C C . ASP A 1 137 ? 2.235 -20.171 -1.886 1.00 90.12 137 ASP A C 1
ATOM 1046 O O . ASP A 1 137 ? 1.874 -19.072 -2.327 1.00 90.12 137 ASP A O 1
ATOM 1050 N N . ILE A 1 138 ? 3.515 -20.439 -1.615 1.00 89.50 138 ILE A N 1
ATOM 1051 C CA . ILE A 1 138 ? 4.605 -19.476 -1.785 1.00 89.50 138 ILE A CA 1
ATOM 1052 C C . ILE A 1 138 ? 4.886 -19.159 -3.258 1.00 89.50 138 ILE A C 1
ATOM 1054 O O . ILE A 1 138 ? 5.220 -18.016 -3.580 1.00 89.50 138 ILE A O 1
ATOM 1058 N N . ASP A 1 139 ? 4.736 -20.126 -4.165 1.00 90.25 139 ASP A N 1
ATOM 1059 C CA . ASP A 1 139 ? 4.995 -19.911 -5.591 1.00 90.25 139 ASP A CA 1
ATOM 1060 C C . ASP A 1 139 ? 3.873 -19.083 -6.220 1.00 90.25 139 ASP A C 1
ATOM 1062 O O . ASP A 1 139 ? 4.113 -18.185 -7.032 1.00 90.25 139 ASP A O 1
ATOM 1066 N N . TYR A 1 140 ? 2.632 -19.275 -5.769 1.00 91.75 140 TYR A N 1
ATOM 1067 C CA . TYR A 1 140 ? 1.557 -18.344 -6.087 1.00 91.75 140 TYR A CA 1
ATOM 1068 C C . TYR A 1 140 ? 1.860 -16.920 -5.599 1.00 91.75 140 TYR A C 1
ATOM 1070 O O . TYR A 1 140 ? 1.766 -15.977 -6.390 1.00 91.75 140 TYR A O 1
ATOM 1078 N N . ALA A 1 141 ? 2.312 -16.752 -4.351 1.00 92.06 141 ALA A N 1
ATOM 1079 C CA . ALA A 1 141 ? 2.686 -15.439 -3.825 1.00 92.06 141 ALA A CA 1
ATOM 1080 C C . ALA A 1 141 ? 3.834 -14.785 -4.622 1.00 92.06 141 ALA A C 1
ATOM 1082 O O . ALA A 1 141 ? 3.790 -13.581 -4.888 1.00 92.06 141 ALA A O 1
ATOM 1083 N N . ARG A 1 142 ? 4.828 -15.566 -5.069 1.00 91.56 142 ARG A N 1
ATOM 1084 C CA . ARG A 1 142 ? 5.930 -15.096 -5.931 1.00 91.56 142 ARG A CA 1
ATOM 1085 C C . ARG A 1 142 ? 5.448 -14.630 -7.304 1.00 91.56 142 ARG A C 1
ATOM 1087 O O . ARG A 1 142 ? 5.885 -13.573 -7.758 1.00 91.56 142 ARG A O 1
ATOM 1094 N N . ARG A 1 143 ? 4.505 -15.338 -7.933 1.00 92.50 143 ARG A N 1
ATOM 1095 C CA . ARG A 1 143 ? 3.892 -14.890 -9.200 1.00 92.50 143 ARG A CA 1
ATOM 1096 C C . ARG A 1 143 ? 3.153 -13.566 -9.044 1.00 92.50 143 ARG A C 1
ATOM 1098 O O . ARG A 1 143 ? 3.341 -12.658 -9.851 1.00 92.50 143 ARG A O 1
ATOM 1105 N N . VAL A 1 144 ? 2.343 -13.423 -7.991 1.00 93.25 144 VAL A N 1
ATOM 1106 C CA . VAL A 1 144 ? 1.626 -12.164 -7.719 1.00 93.25 144 VAL A CA 1
ATOM 1107 C C . VAL A 1 144 ? 2.613 -11.036 -7.418 1.00 93.25 144 VAL A C 1
ATOM 1109 O O . VAL A 1 144 ? 2.470 -9.940 -7.960 1.00 93.25 144 VAL A O 1
ATOM 1112 N N . LYS A 1 145 ? 3.673 -11.320 -6.650 1.00 93.31 145 LYS A N 1
ATOM 1113 C CA . LYS A 1 145 ? 4.782 -10.388 -6.424 1.00 93.31 145 LYS A CA 1
ATOM 1114 C C . LYS A 1 145 ? 5.382 -9.903 -7.751 1.00 93.31 145 LYS A C 1
ATOM 1116 O O . LYS A 1 145 ? 5.493 -8.695 -7.940 1.00 93.31 145 LYS A O 1
ATOM 1121 N N . GLY A 1 146 ? 5.702 -10.807 -8.679 1.00 91.88 146 GLY A N 1
ATOM 1122 C CA . GLY A 1 146 ? 6.283 -10.467 -9.984 1.00 91.88 146 GLY A CA 1
ATOM 1123 C C . GLY A 1 146 ? 5.371 -9.631 -10.895 1.00 91.88 146 GLY A C 1
ATOM 1124 O O . GLY A 1 146 ? 5.858 -8.934 -11.783 1.00 91.88 146 GLY A O 1
ATOM 1125 N N . ARG A 1 147 ? 4.048 -9.652 -10.675 1.00 92.38 147 ARG A N 1
ATOM 1126 C CA . ARG A 1 147 ? 3.099 -8.782 -11.393 1.00 92.38 147 ARG A CA 1
ATOM 1127 C C . ARG A 1 147 ? 3.078 -7.347 -10.864 1.00 92.38 147 ARG A C 1
ATOM 1129 O O . ARG A 1 147 ? 2.743 -6.453 -11.635 1.00 92.38 147 ARG A O 1
ATOM 1136 N N . ILE A 1 148 ? 3.389 -7.144 -9.584 1.00 93.94 148 ILE A N 1
ATOM 1137 C CA . ILE A 1 148 ? 3.303 -5.844 -8.898 1.00 93.94 148 ILE A CA 1
ATOM 1138 C C . ILE A 1 148 ? 4.669 -5.148 -8.867 1.00 93.94 148 ILE A C 1
ATOM 1140 O O . ILE A 1 148 ? 4.763 -3.945 -9.123 1.00 93.94 148 ILE A O 1
ATOM 1144 N N . GLU A 1 149 ? 5.724 -5.901 -8.551 1.00 93.31 149 GLU A N 1
ATOM 1145 C CA . GLU A 1 149 ? 7.088 -5.394 -8.440 1.00 93.31 149 GLU A CA 1
ATOM 1146 C C . GLU A 1 149 ? 7.600 -4.865 -9.781 1.00 93.31 149 GLU A C 1
ATOM 1148 O O . GLU A 1 149 ? 7.421 -5.478 -10.834 1.00 93.31 149 GLU A O 1
ATOM 1153 N N . LYS A 1 150 ? 8.267 -3.712 -9.735 1.00 92.81 150 LYS A N 1
ATOM 1154 C CA . LYS A 1 150 ? 8.852 -3.078 -10.909 1.00 92.81 150 LYS A CA 1
ATOM 1155 C C . LYS A 1 150 ? 9.990 -3.929 -11.471 1.00 92.81 150 LYS A C 1
ATOM 1157 O O . LYS A 1 150 ? 11.066 -4.028 -10.884 1.00 92.81 150 LYS A O 1
ATOM 1162 N N . THR A 1 151 ? 9.786 -4.462 -12.668 1.00 92.31 151 THR A N 1
ATOM 1163 C CA . THR A 1 151 ? 10.823 -5.165 -13.430 1.00 92.31 151 THR A CA 1
ATOM 1164 C C . THR A 1 151 ? 11.200 -4.347 -14.658 1.00 92.31 151 THR A C 1
ATOM 1166 O O . THR A 1 151 ? 10.371 -4.028 -15.517 1.00 92.31 151 THR A O 1
ATOM 1169 N N . THR A 1 152 ? 12.469 -3.953 -14.714 1.00 93.00 152 THR A N 1
ATOM 1170 C CA . THR A 1 152 ? 13.041 -3.253 -15.862 1.00 93.00 152 THR A CA 1
ATOM 1171 C C . THR A 1 152 ? 13.738 -4.240 -16.790 1.00 93.00 152 THR A C 1
ATOM 1173 O O . THR A 1 152 ? 14.097 -5.348 -16.386 1.00 93.00 152 THR A O 1
ATOM 1176 N N . LEU A 1 153 ? 13.977 -3.825 -18.032 1.00 92.00 153 LEU A N 1
ATOM 1177 C CA . LEU A 1 153 ? 14.740 -4.608 -19.002 1.00 92.00 153 LEU A CA 1
ATOM 1178 C C . LEU A 1 153 ? 16.150 -4.930 -18.495 1.00 92.00 153 LEU A C 1
ATOM 1180 O O . LEU A 1 153 ? 16.607 -6.055 -18.665 1.00 92.00 153 LEU A O 1
ATOM 1184 N N . GLY A 1 154 ? 16.787 -4.014 -17.762 1.00 90.62 154 GLY A N 1
ATOM 1185 C CA . GLY A 1 154 ? 18.077 -4.277 -17.121 1.00 90.62 154 GLY A CA 1
ATOM 1186 C C . GLY A 1 154 ? 18.075 -5.457 -16.137 1.00 90.62 154 GLY A C 1
ATOM 1187 O O . GLY A 1 154 ? 19.081 -6.143 -16.025 1.00 90.62 154 GLY A O 1
ATOM 1188 N N . HIS A 1 155 ? 16.957 -5.749 -15.458 1.00 90.44 155 HIS A N 1
ATOM 1189 C CA . HIS A 1 155 ? 16.877 -6.893 -14.535 1.00 90.44 155 HIS A CA 1
ATOM 1190 C C . HIS A 1 155 ? 16.783 -8.244 -15.255 1.00 90.44 155 HIS A C 1
ATOM 1192 O O . HIS A 1 155 ? 17.080 -9.280 -14.662 1.00 90.44 155 HIS A O 1
ATOM 1198 N N . VAL A 1 156 ? 16.326 -8.241 -16.507 1.00 91.50 156 VAL A N 1
ATOM 1199 C CA . VAL A 1 156 ? 15.996 -9.450 -17.271 1.00 91.50 156 VAL A CA 1
ATOM 1200 C C . VAL A 1 156 ? 17.040 -9.754 -18.351 1.00 91.50 156 VAL A C 1
ATOM 1202 O O . VAL A 1 156 ? 17.176 -10.902 -18.766 1.00 91.50 156 VAL A O 1
ATOM 1205 N N . CYS A 1 157 ? 17.803 -8.760 -18.798 1.00 91.88 157 CYS A N 1
ATOM 1206 C CA . CYS A 1 157 ? 18.830 -8.946 -19.819 1.00 91.88 157 CYS A CA 1
ATOM 1207 C C . CYS A 1 157 ? 20.127 -9.543 -19.265 1.00 91.88 157 CYS A C 1
ATOM 1209 O O . CYS A 1 157 ? 20.553 -9.206 -18.161 1.00 91.88 157 CYS A O 1
ATOM 1211 N N . THR A 1 158 ? 20.795 -10.369 -20.074 1.00 92.25 158 THR A N 1
ATOM 1212 C CA . THR A 1 158 ? 22.197 -10.756 -19.847 1.00 92.25 158 THR A CA 1
ATOM 1213 C C . THR A 1 158 ? 23.128 -9.641 -20.307 1.00 92.25 158 THR A C 1
ATOM 1215 O O . THR A 1 158 ? 24.010 -9.210 -19.567 1.00 92.25 158 THR A O 1
ATOM 1218 N N . CYS A 1 159 ? 22.920 -9.150 -21.531 1.00 90.12 159 CYS A N 1
ATOM 1219 C CA . CYS A 1 159 ? 23.711 -8.079 -22.107 1.00 90.12 159 CYS A CA 1
ATOM 1220 C C . CYS A 1 159 ? 22.906 -7.235 -23.106 1.00 90.12 159 CYS A C 1
ATOM 1222 O O . CYS A 1 159 ? 21.962 -7.696 -23.754 1.00 90.12 159 CYS A O 1
ATOM 1224 N N . ILE A 1 160 ? 23.308 -5.969 -23.227 1.00 91.62 160 ILE A N 1
ATOM 1225 C CA . ILE A 1 160 ? 22.874 -5.058 -24.288 1.00 91.62 160 ILE A CA 1
ATOM 1226 C C . ILE A 1 160 ? 24.142 -4.653 -25.037 1.00 91.62 160 ILE A C 1
ATOM 1228 O O . ILE A 1 160 ? 24.952 -3.873 -24.525 1.00 91.62 160 ILE A O 1
ATOM 1232 N N . SER A 1 161 ? 24.335 -5.230 -26.220 1.00 90.00 161 SER A N 1
ATOM 1233 C CA . SER A 1 161 ? 25.527 -5.040 -27.048 1.00 90.00 161 SER A CA 1
ATOM 1234 C C . SER A 1 161 ? 25.212 -4.219 -28.294 1.00 90.00 161 SER A C 1
ATOM 1236 O O . SER A 1 161 ? 24.085 -4.193 -28.787 1.00 90.00 161 SER A O 1
ATOM 1238 N N . GLU A 1 162 ? 26.220 -3.512 -28.789 1.00 88.94 162 GLU A N 1
ATOM 1239 C CA . GLU A 1 162 ? 26.137 -2.742 -30.025 1.00 88.94 162 GLU A CA 1
ATOM 1240 C C . GLU A 1 162 ? 26.901 -3.497 -31.104 1.00 88.94 162 GLU A C 1
ATOM 1242 O O . GLU A 1 162 ? 28.042 -3.908 -30.894 1.00 88.94 162 GLU A O 1
ATOM 1247 N N . ILE A 1 163 ? 26.262 -3.685 -32.251 1.00 87.88 163 ILE A N 1
ATOM 1248 C CA . ILE A 1 163 ? 26.865 -4.327 -33.410 1.00 87.88 163 ILE A CA 1
ATOM 1249 C C . ILE A 1 163 ? 27.062 -3.241 -34.460 1.00 87.88 163 ILE A C 1
ATOM 1251 O O . ILE A 1 163 ? 26.096 -2.690 -34.996 1.00 87.88 163 ILE A O 1
ATOM 1255 N N . PHE A 1 164 ? 28.332 -2.935 -34.724 1.00 84.44 164 PHE A N 1
ATOM 1256 C CA . PHE A 1 164 ? 28.765 -2.050 -35.796 1.00 84.44 164 PHE A CA 1
ATOM 1257 C C . PHE A 1 164 ? 29.384 -2.911 -36.894 1.00 84.44 164 PHE A C 1
ATOM 1259 O O . PHE A 1 164 ? 30.504 -3.399 -36.758 1.00 84.44 164 PHE A O 1
ATOM 1266 N N . SER A 1 165 ? 28.643 -3.121 -37.975 1.00 83.75 165 SER A N 1
ATOM 1267 C CA . SER A 1 165 ? 29.155 -3.719 -39.207 1.00 83.75 165 SER A CA 1
ATOM 1268 C C . SER A 1 165 ? 29.155 -2.668 -40.316 1.00 83.75 165 SER A C 1
ATOM 1270 O O . SER A 1 165 ? 28.497 -1.636 -40.191 1.00 83.75 165 SER A O 1
ATOM 1272 N N . ASN A 1 166 ? 29.882 -2.923 -41.406 1.00 75.81 166 ASN A N 1
ATOM 1273 C CA . ASN A 1 166 ? 30.041 -1.954 -42.500 1.00 75.81 166 ASN A CA 1
ATOM 1274 C C . ASN A 1 166 ? 28.698 -1.489 -43.100 1.00 75.81 166 ASN A C 1
ATOM 1276 O O . ASN A 1 166 ? 28.604 -0.365 -43.582 1.00 75.81 166 ASN A O 1
ATOM 1280 N N . GLU A 1 1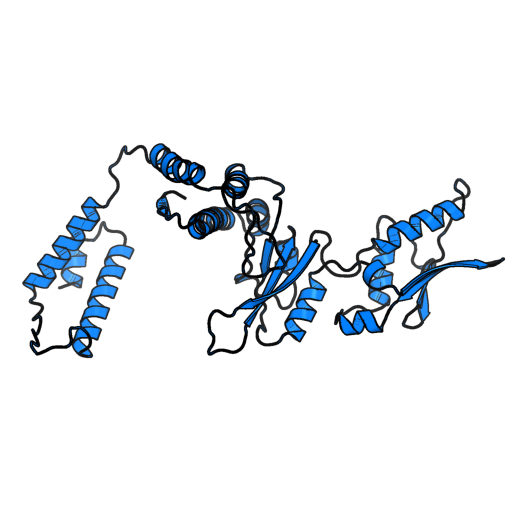67 ? 27.656 -2.322 -43.018 1.00 75.00 167 GLU A N 1
ATOM 1281 C CA . GLU A 1 167 ? 26.332 -2.049 -43.592 1.00 75.00 167 GLU A CA 1
ATOM 1282 C C . GLU A 1 167 ? 25.212 -1.933 -42.547 1.00 75.00 167 GLU A C 1
ATOM 1284 O O . GLU A 1 167 ? 24.174 -1.324 -42.808 1.00 75.00 167 GLU A O 1
ATOM 1289 N N . ILE A 1 168 ? 25.403 -2.496 -41.348 1.00 79.69 168 ILE A N 1
ATOM 1290 C CA . ILE A 1 168 ? 24.344 -2.635 -40.345 1.00 79.69 168 ILE A CA 1
ATOM 1291 C C . ILE A 1 168 ? 24.819 -2.098 -39.000 1.00 79.69 168 ILE A C 1
ATOM 1293 O O . ILE A 1 168 ? 25.823 -2.538 -38.442 1.00 79.69 168 ILE A O 1
ATOM 1297 N N . TYR A 1 169 ? 24.023 -1.182 -38.455 1.00 84.50 169 TYR A N 1
ATOM 1298 C CA . TYR A 1 169 ? 24.168 -0.662 -37.104 1.00 84.50 169 TYR A CA 1
ATOM 1299 C C . TYR A 1 169 ? 22.941 -1.072 -36.303 1.00 84.50 169 TYR A C 1
ATOM 1301 O O . TYR A 1 169 ? 21.833 -0.608 -36.587 1.00 84.50 169 TYR A O 1
ATOM 1309 N N . CYS A 1 170 ? 23.118 -1.946 -35.317 1.00 89.06 170 CYS A N 1
ATOM 1310 C CA . CYS A 1 170 ? 22.006 -2.402 -34.493 1.00 89.06 170 CYS A CA 1
ATOM 1311 C C . CYS A 1 170 ? 22.402 -2.597 -33.031 1.00 89.06 170 CYS A C 1
ATOM 1313 O O . CYS A 1 170 ? 23.567 -2.810 -32.697 1.00 89.06 170 CYS A O 1
ATOM 1315 N N . ILE A 1 171 ? 21.412 -2.486 -32.151 1.00 90.31 171 ILE A N 1
ATOM 1316 C CA . ILE A 1 171 ? 21.546 -2.818 -30.735 1.00 90.31 171 ILE A CA 1
ATOM 1317 C C . ILE A 1 171 ? 20.935 -4.197 -30.548 1.00 90.31 171 ILE A C 1
ATOM 1319 O O . ILE A 1 171 ? 19.758 -4.404 -30.853 1.00 90.31 171 ILE A O 1
ATOM 1323 N N . ARG A 1 172 ? 21.734 -5.130 -30.039 1.00 91.50 172 ARG A N 1
ATOM 1324 C CA . ARG A 1 172 ? 21.307 -6.486 -29.721 1.00 91.50 172 ARG A CA 1
ATOM 1325 C C . ARG A 1 172 ? 21.034 -6.597 -28.231 1.00 91.50 172 ARG A C 1
ATOM 1327 O O . ARG A 1 172 ? 21.898 -6.321 -27.399 1.00 91.50 172 ARG A O 1
ATOM 1334 N N . ILE A 1 173 ? 19.817 -7.007 -27.909 1.00 92.75 173 ILE A N 1
ATOM 1335 C CA . ILE A 1 173 ? 19.371 -7.280 -26.548 1.00 92.75 173 ILE A CA 1
ATOM 1336 C C . ILE A 1 173 ? 19.282 -8.792 -26.402 1.00 92.75 173 ILE A C 1
ATOM 1338 O O . ILE A 1 173 ? 18.523 -9.433 -27.131 1.00 92.75 173 ILE A O 1
ATOM 1342 N N . GLU A 1 174 ? 20.044 -9.346 -25.465 1.00 92.75 174 GLU A N 1
ATOM 1343 C CA . GLU A 1 174 ? 19.936 -10.747 -25.069 1.00 92.75 174 GLU A CA 1
ATOM 1344 C C . GLU A 1 174 ? 19.212 -10.867 -23.727 1.00 92.75 174 GLU A C 1
ATOM 1346 O O . GLU A 1 174 ? 19.574 -10.228 -22.735 1.00 92.75 174 GLU A O 1
ATOM 1351 N N . LEU A 1 175 ? 18.172 -11.695 -23.707 1.00 92.69 175 LEU A N 1
ATOM 1352 C CA . LEU A 1 175 ? 17.335 -11.959 -22.546 1.00 92.69 175 LEU A CA 1
ATOM 1353 C C . LEU A 1 175 ? 17.818 -13.206 -21.803 1.00 92.69 175 LEU A C 1
ATOM 1355 O O . LEU A 1 175 ? 18.090 -14.246 -22.407 1.00 92.69 175 LEU A O 1
ATOM 1359 N N . ASP A 1 176 ? 17.843 -13.125 -20.476 1.00 92.56 176 ASP A N 1
ATOM 1360 C CA . ASP A 1 176 ? 18.137 -14.256 -19.604 1.00 92.56 176 ASP A CA 1
ATOM 1361 C C . ASP A 1 176 ? 16.863 -15.077 -19.347 1.00 92.56 176 ASP A C 1
ATOM 1363 O O . ASP A 1 176 ? 16.108 -14.829 -18.401 1.00 92.56 176 ASP A O 1
ATOM 1367 N N . ILE A 1 177 ? 16.616 -16.084 -20.192 1.00 89.75 177 ILE A N 1
ATOM 1368 C CA . ILE A 1 177 ? 15.455 -16.980 -20.053 1.00 89.75 177 ILE A CA 1
ATOM 1369 C C . ILE A 1 177 ? 15.455 -17.676 -18.682 1.00 89.75 177 ILE A C 1
ATOM 1371 O O . ILE A 1 177 ? 14.392 -17.886 -18.091 1.00 89.75 177 ILE A O 1
ATOM 1375 N N . HIS A 1 178 ? 16.629 -18.038 -18.159 1.00 91.25 178 HIS A N 1
ATOM 1376 C CA . HIS A 1 178 ? 16.731 -18.725 -16.876 1.00 91.25 178 HIS A CA 1
ATOM 1377 C C . HIS A 1 178 ? 16.280 -17.808 -15.733 1.00 91.25 178 HIS A C 1
ATOM 1379 O O . HIS A 1 178 ? 15.472 -18.218 -14.899 1.00 91.25 178 HIS A O 1
ATOM 1385 N N . ARG A 1 179 ? 16.706 -16.538 -15.739 1.00 90.12 179 ARG A N 1
ATOM 1386 C CA . ARG A 1 179 ? 16.258 -15.539 -14.755 1.00 90.12 179 ARG A CA 1
ATOM 1387 C C . ARG A 1 179 ? 14.755 -15.265 -14.840 1.00 90.12 179 ARG A C 1
ATOM 1389 O O . ARG A 1 179 ? 14.112 -15.186 -13.796 1.00 90.12 179 ARG A O 1
ATOM 1396 N N . ILE A 1 180 ? 14.177 -15.186 -16.043 1.00 90.81 180 ILE A N 1
ATOM 1397 C CA . ILE A 1 180 ? 12.718 -15.026 -16.229 1.00 90.81 180 ILE A CA 1
ATOM 1398 C C . ILE A 1 180 ? 11.958 -16.199 -15.596 1.00 90.81 180 ILE A C 1
ATOM 1400 O O . ILE A 1 180 ? 10.988 -15.980 -14.868 1.00 90.81 180 ILE A O 1
ATOM 1404 N N . LYS A 1 181 ? 12.422 -17.435 -15.835 1.00 89.88 181 LYS A N 1
ATOM 1405 C CA . LYS A 1 181 ? 11.821 -18.656 -15.278 1.00 89.88 181 LYS A CA 1
ATOM 1406 C C . LYS A 1 181 ? 11.943 -18.715 -13.754 1.00 89.88 181 LYS A C 1
ATOM 1408 O O . LYS A 1 181 ? 10.954 -19.006 -13.088 1.00 89.88 181 LYS A O 1
ATOM 1413 N N . LEU A 1 182 ? 13.113 -18.384 -13.201 1.00 89.06 182 LEU A N 1
ATOM 1414 C CA . LEU A 1 182 ? 13.339 -18.339 -11.750 1.00 89.06 182 LEU A CA 1
ATOM 1415 C C . LEU A 1 182 ? 12.436 -17.321 -11.045 1.00 89.06 182 LEU A C 1
ATOM 1417 O O . LEU A 1 182 ? 11.912 -17.598 -9.970 1.00 89.06 182 LEU A O 1
ATOM 1421 N N . LEU A 1 183 ? 12.249 -16.147 -11.652 1.00 86.25 183 LEU A N 1
ATOM 1422 C CA . LEU A 1 183 ? 11.375 -15.097 -11.125 1.00 86.25 183 LEU A CA 1
ATOM 1423 C C . LEU A 1 183 ? 9.886 -15.354 -11.413 1.00 86.25 183 LEU A C 1
ATOM 1425 O O . LEU A 1 183 ? 9.048 -14.566 -10.978 1.00 86.25 183 LEU A O 1
ATOM 1429 N N . GLN A 1 184 ? 9.557 -16.435 -12.134 1.00 87.81 184 GLN A N 1
ATOM 1430 C CA . GLN A 1 184 ? 8.197 -16.817 -12.529 1.00 87.81 184 GLN A CA 1
ATOM 1431 C C . GLN A 1 184 ? 7.428 -15.666 -13.205 1.00 87.81 184 GLN A C 1
ATOM 1433 O O . GLN A 1 184 ? 6.230 -15.474 -12.986 1.00 87.81 184 GLN A O 1
ATOM 1438 N N . LEU A 1 185 ? 8.128 -14.874 -14.023 1.00 88.50 185 LEU A N 1
ATOM 1439 C CA . LEU A 1 185 ? 7.536 -13.731 -14.709 1.00 88.50 185 LEU A CA 1
ATOM 1440 C C . LEU A 1 185 ? 6.716 -14.197 -15.919 1.00 88.50 185 LEU A C 1
ATOM 1442 O O . LEU A 1 185 ? 7.220 -14.864 -16.818 1.00 88.50 185 LEU A O 1
ATOM 1446 N N . GLU A 1 186 ? 5.454 -13.778 -15.976 1.00 86.44 186 GLU A N 1
ATOM 1447 C CA . GLU A 1 186 ? 4.547 -14.012 -17.107 1.00 86.44 186 GLU A CA 1
ATOM 1448 C C . GLU A 1 186 ? 4.827 -12.994 -18.228 1.00 86.44 186 GLU A C 1
ATOM 1450 O O . GLU A 1 186 ? 4.070 -12.028 -18.418 1.00 86.44 186 GLU A O 1
ATOM 1455 N N . ILE A 1 187 ? 5.972 -13.152 -18.901 1.00 88.19 187 ILE A N 1
ATOM 1456 C CA . ILE A 1 187 ? 6.467 -12.239 -19.940 1.00 88.19 187 ILE A CA 1
ATOM 1457 C C . ILE A 1 187 ? 6.848 -13.028 -21.193 1.00 88.19 187 ILE A C 1
ATOM 1459 O O . ILE A 1 187 ? 7.651 -13.955 -21.133 1.00 88.19 187 ILE A O 1
ATOM 1463 N N . ASN A 1 188 ? 6.339 -12.571 -22.339 1.00 89.25 188 ASN A N 1
ATOM 1464 C CA . ASN A 1 188 ? 6.747 -13.035 -23.665 1.00 89.25 188 ASN A CA 1
ATOM 1465 C C . ASN A 1 188 ? 7.591 -11.959 -24.366 1.00 89.25 188 ASN A C 1
ATOM 1467 O O . ASN A 1 188 ? 7.429 -10.766 -24.092 1.00 89.25 188 ASN A O 1
ATOM 1471 N N . ILE A 1 189 ? 8.418 -12.349 -25.342 1.00 88.38 189 ILE A N 1
ATOM 1472 C CA . ILE A 1 189 ? 9.199 -11.399 -26.160 1.00 88.38 189 ILE A CA 1
ATOM 1473 C C . ILE A 1 189 ? 8.303 -10.366 -26.827 1.00 88.38 189 ILE A C 1
ATOM 1475 O O . ILE A 1 189 ? 8.626 -9.184 -26.833 1.00 88.38 189 ILE A O 1
ATOM 1479 N N . GLU A 1 190 ? 7.145 -10.784 -27.334 1.00 89.50 190 GLU A N 1
ATOM 1480 C CA . GLU A 1 190 ? 6.186 -9.863 -27.942 1.00 89.50 190 GLU A CA 1
ATOM 1481 C C . GLU A 1 190 ? 5.735 -8.767 -26.971 1.00 89.50 190 GLU A C 1
ATOM 1483 O O . GLU A 1 190 ? 5.531 -7.625 -27.378 1.00 89.50 190 GLU A O 1
ATOM 1488 N N . MET A 1 191 ? 5.595 -9.088 -25.680 1.00 89.88 191 MET A N 1
ATOM 1489 C CA . MET A 1 191 ? 5.248 -8.099 -24.658 1.00 89.88 191 MET A CA 1
ATOM 1490 C C . MET A 1 191 ? 6.401 -7.124 -24.427 1.00 89.88 191 MET A C 1
ATOM 1492 O O . MET A 1 191 ? 6.157 -5.930 -24.286 1.00 89.88 191 MET A O 1
ATOM 1496 N N . ILE A 1 192 ? 7.646 -7.610 -24.445 1.00 90.50 192 ILE A N 1
ATOM 1497 C CA . ILE A 1 192 ? 8.847 -6.771 -24.326 1.00 90.50 192 ILE A CA 1
ATOM 1498 C C . ILE A 1 192 ? 8.958 -5.838 -25.536 1.00 90.50 192 ILE A C 1
ATOM 1500 O O . ILE A 1 192 ? 9.163 -4.640 -25.368 1.00 90.50 192 ILE A O 1
ATOM 1504 N N . VAL A 1 193 ? 8.752 -6.350 -26.751 1.00 90.81 193 VAL A N 1
ATOM 1505 C CA . VAL A 1 193 ? 8.748 -5.541 -27.980 1.00 90.81 193 VAL A CA 1
ATOM 1506 C C . VAL A 1 193 ? 7.644 -4.484 -27.930 1.00 90.81 193 VAL A C 1
ATOM 1508 O O . VAL A 1 193 ? 7.909 -3.311 -28.191 1.00 90.81 193 VAL A O 1
ATOM 1511 N N . LYS A 1 194 ? 6.424 -4.854 -27.518 1.00 89.62 194 LYS A N 1
ATOM 1512 C CA . LYS A 1 194 ? 5.327 -3.895 -27.301 1.00 89.62 194 LYS A CA 1
ATOM 1513 C C . LYS A 1 194 ? 5.702 -2.836 -26.258 1.00 89.62 194 LYS A C 1
ATOM 1515 O O . LYS A 1 194 ? 5.442 -1.659 -26.491 1.00 89.62 194 LYS A O 1
ATOM 1520 N N . ALA A 1 195 ? 6.359 -3.220 -25.162 1.00 88.56 195 ALA A N 1
ATOM 1521 C CA . ALA A 1 195 ? 6.831 -2.286 -24.139 1.00 88.56 195 ALA A CA 1
ATOM 1522 C C . ALA A 1 195 ? 7.875 -1.303 -24.700 1.00 88.56 195 ALA A C 1
ATOM 1524 O O . ALA A 1 195 ? 7.749 -0.094 -24.496 1.00 88.56 195 ALA A O 1
ATOM 1525 N N . ILE A 1 196 ? 8.841 -1.791 -25.489 1.00 89.75 196 ILE A N 1
ATOM 1526 C CA . ILE A 1 196 ? 9.845 -0.963 -26.177 1.00 89.75 196 ILE A CA 1
ATOM 1527 C C . ILE A 1 196 ? 9.170 0.053 -27.108 1.00 89.75 196 ILE A C 1
ATOM 1529 O O . ILE A 1 196 ? 9.476 1.245 -27.035 1.00 89.75 196 ILE A O 1
ATOM 1533 N N . LEU A 1 197 ? 8.218 -0.391 -27.933 1.00 89.25 197 LEU A N 1
ATOM 1534 C CA . LEU A 1 197 ? 7.494 0.469 -28.875 1.00 89.25 197 LEU A CA 1
ATOM 1535 C C . LEU A 1 197 ? 6.579 1.482 -28.176 1.00 89.25 197 LEU A C 1
ATOM 1537 O O . LEU A 1 197 ? 6.469 2.620 -28.622 1.00 89.25 197 LEU A O 1
ATOM 1541 N N . SER A 1 198 ? 5.955 1.098 -27.060 1.00 87.12 198 SER A N 1
ATOM 1542 C CA . SER A 1 198 ? 5.094 1.990 -26.271 1.00 87.12 198 SER A CA 1
ATOM 1543 C C . SER A 1 198 ? 5.864 3.091 -25.535 1.00 87.12 198 SER A C 1
ATOM 1545 O O . SER A 1 198 ? 5.266 4.053 -25.048 1.00 87.12 198 SER A O 1
ATOM 1547 N N . SER A 1 199 ? 7.192 2.970 -25.435 1.00 85.31 199 SER A N 1
ATOM 1548 C CA . SER A 1 199 ? 7.998 3.917 -24.678 1.00 85.31 199 SER A CA 1
ATOM 1549 C C . SER A 1 199 ? 8.078 5.282 -25.372 1.00 85.31 199 SER A C 1
ATOM 1551 O O . SER A 1 199 ? 8.580 5.448 -26.486 1.00 85.31 199 SER A O 1
ATOM 1553 N N . SER A 1 200 ? 7.621 6.311 -24.660 1.00 74.88 200 SER A N 1
ATOM 1554 C CA . SER A 1 200 ? 7.612 7.696 -25.145 1.00 74.88 200 SER A CA 1
ATOM 1555 C C . SER A 1 200 ? 9.012 8.305 -25.292 1.00 74.88 200 SER A C 1
ATOM 1557 O O . SER A 1 200 ? 9.176 9.311 -25.985 1.00 74.88 200 SER A O 1
ATOM 1559 N N . ILE A 1 201 ? 10.014 7.700 -24.646 1.00 78.12 201 ILE A N 1
ATOM 1560 C CA . ILE A 1 201 ? 11.401 8.175 -24.612 1.00 78.12 201 ILE A CA 1
ATOM 1561 C C . ILE A 1 201 ? 12.173 7.688 -25.842 1.00 78.12 201 ILE A C 1
ATOM 1563 O O . ILE A 1 201 ? 12.855 8.486 -26.481 1.00 78.12 201 ILE A O 1
ATOM 1567 N N . LEU A 1 202 ? 12.048 6.404 -26.201 1.00 78.06 202 LEU A N 1
ATOM 1568 C CA . LEU A 1 202 ? 12.796 5.823 -27.320 1.00 78.06 202 LEU A CA 1
ATOM 1569 C C . LEU A 1 202 ? 12.187 6.206 -28.678 1.00 78.06 202 LEU A C 1
ATOM 1571 O O . LEU A 1 202 ? 12.926 6.332 -29.651 1.00 78.06 202 LEU A O 1
ATOM 1575 N N . LYS A 1 203 ? 10.860 6.422 -28.742 1.00 77.94 203 LYS A N 1
ATOM 1576 C CA . LYS A 1 203 ? 10.110 6.806 -29.960 1.00 77.94 203 LYS A CA 1
ATOM 1577 C C . LYS A 1 203 ? 10.466 5.951 -31.187 1.00 77.94 203 LYS A C 1
ATOM 1579 O O . LYS A 1 203 ? 10.575 6.463 -32.304 1.00 77.94 203 LYS A O 1
ATOM 1584 N N . LEU A 1 204 ? 10.670 4.653 -30.967 1.00 82.44 204 LEU A N 1
ATOM 1585 C CA . LEU A 1 204 ? 11.015 3.698 -32.015 1.00 82.44 204 LEU A CA 1
ATOM 1586 C C . LEU A 1 204 ? 9.773 3.329 -32.833 1.00 82.44 204 LEU A C 1
ATOM 1588 O O . LEU A 1 204 ? 8.661 3.253 -32.312 1.00 82.44 204 LEU A O 1
ATOM 1592 N N . ARG A 1 205 ? 9.970 3.092 -34.130 1.00 84.75 205 ARG A N 1
ATOM 1593 C CA . ARG A 1 205 ? 8.927 2.597 -35.043 1.00 84.75 205 ARG A CA 1
ATOM 1594 C C . ARG A 1 205 ? 8.941 1.064 -35.075 1.00 84.75 205 ARG A C 1
ATOM 1596 O O . ARG A 1 205 ? 10.008 0.485 -34.898 1.00 84.75 205 ARG A O 1
ATOM 1603 N N . PRO A 1 206 ? 7.815 0.392 -35.378 1.00 84.38 206 PRO A N 1
ATOM 1604 C CA . PRO A 1 206 ? 7.768 -1.073 -35.448 1.00 84.38 206 PRO A CA 1
ATOM 1605 C C . PRO A 1 206 ? 8.800 -1.657 -36.424 1.00 84.38 206 PRO A C 1
ATOM 1607 O O . PRO A 1 206 ? 9.464 -2.628 -36.091 1.00 84.38 206 PRO A O 1
ATOM 1610 N N . ASN A 1 207 ? 9.041 -0.998 -37.562 1.00 85.06 207 ASN A N 1
ATOM 1611 C CA . ASN A 1 207 ? 10.029 -1.428 -38.563 1.00 85.06 207 ASN A CA 1
ATOM 1612 C C . ASN A 1 207 ? 11.483 -1.410 -38.053 1.00 85.06 207 ASN A C 1
ATOM 1614 O O . ASN A 1 207 ? 12.378 -1.906 -38.726 1.00 85.06 207 ASN A O 1
ATOM 1618 N N . GLN A 1 208 ? 11.735 -0.788 -36.900 1.00 85.62 208 GLN A N 1
ATOM 1619 C CA . GLN A 1 208 ? 13.058 -0.679 -36.291 1.00 85.62 208 GLN A CA 1
ATOM 1620 C C . GLN A 1 208 ? 13.312 -1.784 -35.263 1.00 85.62 208 GLN A C 1
ATOM 1622 O O . GLN A 1 208 ? 14.383 -1.808 -34.668 1.00 85.62 208 GLN A O 1
ATOM 1627 N N . VAL A 1 209 ? 12.352 -2.675 -35.015 1.00 89.62 209 VAL A N 1
ATOM 1628 C CA . VAL A 1 209 ? 12.493 -3.763 -34.047 1.00 89.62 209 VAL A CA 1
ATOM 1629 C C . VAL A 1 209 ? 12.273 -5.078 -34.767 1.00 89.62 209 VAL A C 1
ATOM 1631 O O . VAL A 1 209 ? 11.233 -5.285 -35.384 1.00 89.62 209 VAL A O 1
ATOM 1634 N N . SER A 1 210 ? 13.245 -5.978 -34.673 1.00 88.69 210 SER A N 1
ATOM 1635 C CA . SER A 1 210 ? 13.120 -7.333 -35.203 1.00 88.69 210 SER A CA 1
ATOM 1636 C C . SER A 1 210 ? 13.428 -8.357 -34.120 1.00 88.69 210 SER A C 1
ATOM 1638 O O . SER A 1 210 ? 14.297 -8.156 -33.266 1.00 88.69 210 SER A O 1
ATOM 1640 N N . ILE A 1 211 ? 12.674 -9.449 -34.141 1.00 90.50 211 ILE A N 1
ATOM 1641 C CA . ILE A 1 211 ? 12.886 -10.594 -33.262 1.00 90.50 211 ILE A CA 1
ATOM 1642 C C . ILE A 1 211 ? 13.767 -11.566 -34.039 1.00 90.50 211 ILE A C 1
ATOM 1644 O O . ILE A 1 211 ? 13.376 -12.013 -35.114 1.00 90.50 211 ILE A O 1
ATOM 1648 N N . MET A 1 212 ? 14.956 -11.858 -33.516 1.00 85.31 212 MET A N 1
ATOM 1649 C CA . MET A 1 212 ? 15.887 -12.790 -34.155 1.00 85.31 212 MET A CA 1
ATOM 1650 C C . MET A 1 212 ? 15.724 -14.208 -33.600 1.00 85.31 212 MET A C 1
ATOM 1652 O O . MET A 1 212 ? 15.790 -15.172 -34.354 1.00 85.31 212 MET A O 1
ATOM 1656 N N . SER A 1 213 ? 15.497 -14.346 -32.290 1.00 84.81 213 SER A N 1
ATOM 1657 C CA . SER A 1 213 ? 15.278 -15.641 -31.631 1.00 84.81 213 SER A CA 1
ATOM 1658 C C . SER A 1 213 ? 14.377 -15.507 -30.399 1.00 84.81 213 SER A C 1
ATOM 1660 O O . SER A 1 213 ? 14.032 -14.397 -29.995 1.00 84.81 213 SER A O 1
ATOM 1662 N N . GLU A 1 214 ? 14.066 -16.633 -29.744 1.00 81.75 214 GLU A N 1
ATOM 1663 C CA . GLU A 1 214 ? 13.326 -16.679 -28.469 1.00 81.75 214 GLU A CA 1
ATOM 1664 C C . GLU A 1 214 ? 14.017 -15.960 -27.288 1.00 81.75 214 GLU A C 1
ATOM 1666 O O . GLU A 1 214 ? 13.429 -15.779 -26.222 1.00 81.75 214 GLU A O 1
ATOM 1671 N N . SER A 1 215 ? 15.260 -15.515 -27.456 1.00 86.75 215 SER A N 1
ATOM 1672 C CA . SER A 1 215 ? 16.015 -14.782 -26.434 1.00 86.75 215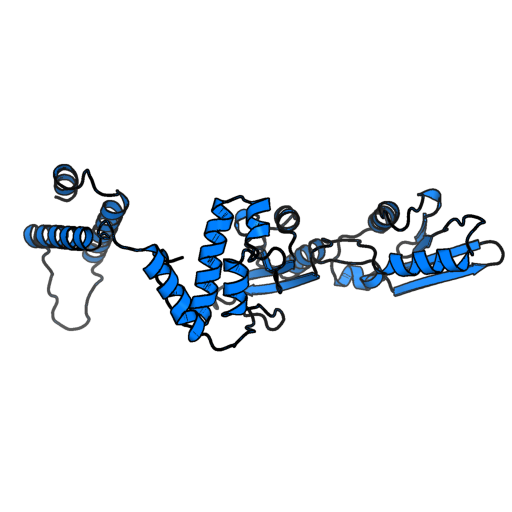 SER A CA 1
ATOM 1673 C C . SER A 1 215 ? 16.632 -13.486 -26.936 1.00 86.75 215 SER A C 1
ATOM 1675 O O . SER A 1 215 ? 17.220 -12.764 -26.133 1.00 86.75 215 SER A O 1
ATOM 1677 N N . SER A 1 216 ? 16.545 -13.174 -28.232 1.00 91.06 216 SER A N 1
ATOM 1678 C CA . SER A 1 216 ? 17.285 -12.048 -28.798 1.00 91.06 216 SER A CA 1
ATOM 1679 C C . SER A 1 216 ? 16.431 -11.122 -29.655 1.00 91.06 216 SER A C 1
ATOM 1681 O O . SER A 1 216 ? 15.681 -11.542 -30.540 1.00 91.06 216 SER A O 1
ATOM 1683 N N . ILE A 1 217 ? 16.583 -9.828 -29.375 1.00 92.12 217 ILE A N 1
ATOM 1684 C CA . ILE A 1 217 ? 15.900 -8.729 -30.056 1.00 92.12 217 ILE A CA 1
ATOM 1685 C C . ILE A 1 217 ? 16.968 -7.839 -30.690 1.00 92.12 217 ILE A C 1
ATOM 1687 O O . ILE A 1 217 ? 17.953 -7.482 -30.038 1.00 92.12 217 ILE A O 1
ATOM 1691 N N . LEU A 1 218 ? 16.764 -7.466 -31.950 1.00 90.69 218 LEU A N 1
ATOM 1692 C CA . LEU A 1 218 ? 17.602 -6.510 -32.667 1.00 90.69 218 LEU A CA 1
ATOM 1693 C C . LEU A 1 218 ? 16.831 -5.208 -32.875 1.00 90.69 218 LEU A C 1
ATOM 1695 O O . LEU A 1 218 ? 15.702 -5.205 -33.375 1.00 90.69 218 LEU A O 1
ATOM 1699 N N . LEU A 1 219 ? 17.460 -4.099 -32.501 1.00 89.88 219 LEU A N 1
ATOM 1700 C CA . LEU A 1 219 ? 16.942 -2.751 -32.687 1.00 89.88 219 LEU A CA 1
ATOM 1701 C C . LEU A 1 219 ? 17.783 -2.008 -33.723 1.00 89.88 219 LEU A C 1
ATOM 1703 O O . LEU A 1 219 ? 19.004 -1.937 -33.599 1.00 89.88 219 LEU A O 1
ATOM 1707 N N . TYR A 1 220 ? 17.115 -1.394 -34.691 1.00 87.88 220 TYR A N 1
ATOM 1708 C CA . TYR A 1 220 ? 17.694 -0.588 -35.762 1.00 87.88 220 TYR A CA 1
ATOM 1709 C C . TYR A 1 220 ? 17.323 0.883 -35.555 1.00 87.88 220 TYR A C 1
ATOM 1711 O O . TYR A 1 220 ? 16.363 1.384 -36.152 1.00 87.88 220 TYR A O 1
ATOM 1719 N N . PRO A 1 221 ? 18.028 1.600 -34.667 1.00 83.06 221 PRO A N 1
ATOM 1720 C CA . PRO A 1 221 ? 17.709 2.989 -34.392 1.00 83.06 221 PRO A CA 1
ATOM 1721 C C . PRO A 1 221 ? 17.981 3.857 -35.624 1.00 83.06 221 PRO A C 1
ATOM 1723 O O . PRO A 1 221 ? 19.064 3.835 -36.209 1.00 83.06 221 PRO A O 1
ATOM 1726 N N . GLN A 1 222 ? 16.990 4.660 -36.006 1.00 77.88 222 GLN A N 1
ATOM 1727 C CA . GLN A 1 222 ? 17.176 5.655 -37.055 1.00 77.88 222 GLN A CA 1
ATOM 1728 C C . GLN A 1 222 ? 17.853 6.902 -36.505 1.00 77.88 222 GLN A C 1
ATOM 1730 O O . GLN A 1 222 ? 17.632 7.336 -35.373 1.00 77.88 222 GLN A O 1
ATOM 1735 N N . HIS A 1 223 ? 18.660 7.506 -37.360 1.00 73.06 223 HIS A N 1
ATOM 1736 C CA . HIS A 1 223 ? 19.433 8.685 -37.048 1.00 73.06 223 HIS A CA 1
ATOM 1737 C C . HIS A 1 223 ? 18.969 9.852 -37.927 1.00 73.06 223 HIS A C 1
ATOM 1739 O O . HIS A 1 223 ? 18.668 9.662 -39.102 1.00 73.06 223 HIS A O 1
ATOM 1745 N N . LYS A 1 224 ? 18.868 11.049 -37.339 1.00 69.50 224 LYS A N 1
ATOM 1746 C CA . LYS A 1 224 ? 18.658 12.297 -38.086 1.00 69.50 224 LYS A CA 1
ATOM 1747 C C . LYS A 1 224 ? 20.021 12.912 -38.364 1.00 69.50 224 LYS A C 1
ATOM 1749 O O . LYS A 1 224 ? 20.763 13.097 -37.403 1.00 69.50 224 LYS A O 1
ATOM 1754 N N . GLU A 1 225 ? 20.276 13.319 -39.606 1.00 65.44 225 GLU A N 1
ATOM 1755 C CA . GLU A 1 225 ? 21.562 13.848 -40.103 1.00 65.44 225 GLU A CA 1
ATOM 1756 C C . GLU A 1 225 ? 22.254 14.858 -39.165 1.00 65.44 225 GLU A C 1
ATOM 1758 O O . GLU A 1 225 ? 23.473 14.880 -39.075 1.00 65.44 225 GLU A O 1
ATOM 1763 N N . SER A 1 226 ? 21.487 15.635 -38.393 1.00 65.75 226 SER A N 1
ATOM 1764 C CA . SER A 1 226 ? 21.986 16.636 -37.441 1.00 65.75 226 SER A CA 1
ATOM 1765 C C . SER A 1 226 ? 22.704 16.095 -36.188 1.00 65.75 226 SER A C 1
ATOM 1767 O O . SER A 1 226 ? 23.439 16.852 -35.558 1.00 65.75 226 SER A O 1
ATOM 1769 N N . LYS A 1 227 ? 22.505 14.839 -35.765 1.00 72.12 227 LYS A N 1
ATOM 1770 C CA . LYS A 1 227 ? 23.211 14.275 -34.587 1.00 72.12 227 LYS A CA 1
ATOM 1771 C C . LYS A 1 227 ? 24.386 13.403 -35.041 1.00 72.12 227 LYS A C 1
ATOM 1773 O O . LYS A 1 227 ? 24.533 13.158 -36.223 1.00 72.12 227 LYS A O 1
ATOM 1778 N N . SER A 1 228 ? 25.180 12.818 -34.146 1.00 78.88 228 SER A N 1
ATOM 1779 C CA . SER A 1 228 ? 26.050 11.677 -34.507 1.00 78.88 228 SER A CA 1
ATOM 1780 C C . SER A 1 228 ? 25.348 10.351 -34.194 1.00 78.88 228 SER A C 1
ATOM 1782 O O . SER A 1 228 ? 24.609 10.263 -33.208 1.00 78.88 228 SER A O 1
ATOM 1784 N N . LYS A 1 229 ? 25.548 9.325 -35.038 1.00 76.81 229 LYS A N 1
ATOM 1785 C CA . LYS A 1 229 ? 24.961 7.981 -34.861 1.00 76.81 229 LYS A CA 1
ATOM 1786 C C . LYS A 1 229 ? 25.292 7.416 -33.479 1.00 76.81 229 LYS A C 1
ATOM 1788 O O . LYS A 1 229 ? 24.395 6.957 -32.780 1.00 76.81 229 LYS A O 1
ATOM 1793 N N . TYR A 1 230 ? 26.540 7.574 -33.043 1.00 82.38 230 TYR A N 1
ATOM 1794 C CA . TYR A 1 230 ? 27.018 7.130 -31.733 1.00 82.38 230 TYR A CA 1
ATOM 1795 C C . TYR A 1 230 ? 26.191 7.696 -30.565 1.00 82.38 230 TYR A C 1
ATOM 1797 O O . TYR A 1 230 ? 25.759 6.958 -29.684 1.00 82.38 230 TYR A O 1
ATOM 1805 N N . PHE A 1 231 ? 25.887 8.998 -30.590 1.00 84.06 231 PHE A N 1
ATOM 1806 C CA . PHE A 1 231 ? 25.112 9.639 -29.523 1.00 84.06 231 PHE A CA 1
ATOM 1807 C C . PHE A 1 231 ? 23.685 9.095 -29.425 1.00 84.06 231 PHE A C 1
ATOM 1809 O O . PHE A 1 231 ? 23.167 8.930 -28.322 1.00 84.06 231 PHE A O 1
ATOM 1816 N N . VAL A 1 232 ? 23.047 8.799 -30.563 1.00 84.12 232 VAL A N 1
ATOM 1817 C CA . VAL A 1 232 ? 21.696 8.216 -30.578 1.00 84.12 232 VAL A CA 1
ATOM 1818 C C . VAL A 1 232 ? 21.713 6.805 -29.988 1.00 84.12 232 VAL A C 1
ATOM 1820 O O . VAL A 1 232 ? 20.857 6.485 -29.166 1.00 84.12 232 VAL A O 1
ATOM 1823 N N . PHE A 1 233 ? 22.711 5.991 -30.338 1.00 86.12 233 PHE A N 1
ATOM 1824 C CA . PHE A 1 233 ? 22.878 4.646 -29.782 1.00 86.12 233 PHE A CA 1
ATOM 1825 C C . PHE A 1 233 ? 23.086 4.676 -28.267 1.00 86.12 233 PHE A C 1
ATOM 1827 O O . PHE A 1 233 ? 22.381 3.975 -27.542 1.00 86.12 233 PHE A O 1
ATOM 1834 N N . GLN A 1 234 ? 23.972 5.545 -27.777 1.00 87.38 234 GLN A N 1
ATOM 1835 C CA . GLN A 1 234 ? 24.257 5.651 -26.347 1.00 87.38 234 GLN A CA 1
ATOM 1836 C C . GLN A 1 234 ? 23.039 6.136 -25.545 1.00 87.38 234 GLN A C 1
ATOM 1838 O O . GLN A 1 234 ? 22.765 5.617 -24.461 1.00 87.38 234 GLN A O 1
ATOM 1843 N N . GLN A 1 235 ? 22.263 7.085 -26.086 1.00 86.50 235 GLN A N 1
ATOM 1844 C CA . GLN A 1 235 ? 21.008 7.531 -25.467 1.00 86.50 235 GLN A CA 1
ATOM 1845 C C . GLN A 1 235 ? 19.987 6.394 -25.378 1.00 86.50 235 GLN A C 1
ATOM 1847 O O . GLN A 1 235 ? 19.401 6.164 -24.319 1.00 86.50 235 GLN A O 1
ATOM 1852 N N . ILE A 1 236 ? 19.790 5.660 -26.475 1.00 87.88 236 ILE A N 1
ATOM 1853 C CA . ILE A 1 236 ? 18.852 4.537 -26.517 1.00 87.88 236 ILE A CA 1
ATOM 1854 C C . ILE A 1 236 ? 19.290 3.446 -25.543 1.00 87.88 236 ILE A C 1
ATOM 1856 O O . ILE A 1 236 ? 18.475 2.990 -24.747 1.00 87.88 236 ILE A O 1
ATOM 1860 N N . 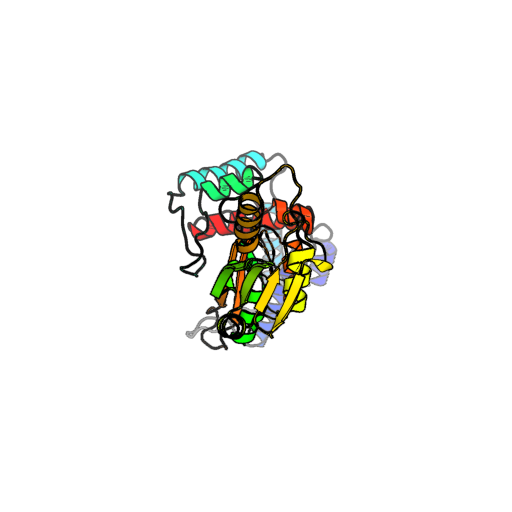LYS A 1 237 ? 20.573 3.082 -25.529 1.00 87.44 237 LYS A N 1
ATOM 1861 C CA . LYS A 1 237 ? 21.133 2.087 -24.609 1.00 87.44 237 LYS A CA 1
ATOM 1862 C C . LYS A 1 237 ? 20.928 2.461 -23.142 1.00 87.44 237 LYS A C 1
ATOM 1864 O O . LYS A 1 237 ? 20.484 1.622 -22.360 1.00 87.44 237 LYS A O 1
ATOM 1869 N N . TYR A 1 238 ? 21.191 3.718 -22.782 1.00 88.38 238 TYR A N 1
ATOM 1870 C CA . TYR A 1 238 ? 20.970 4.215 -21.424 1.00 88.38 238 TYR A CA 1
ATOM 1871 C C . TYR A 1 238 ? 19.498 4.079 -21.004 1.00 88.38 238 TYR A C 1
ATOM 1873 O O . TYR A 1 238 ? 19.191 3.572 -19.924 1.00 88.38 238 TYR A O 1
ATOM 1881 N N . HIS A 1 239 ? 18.570 4.463 -21.884 1.00 89.06 239 HIS A N 1
ATOM 1882 C CA . HIS A 1 239 ? 17.142 4.398 -21.585 1.00 89.06 239 HIS A CA 1
ATOM 1883 C C . HIS A 1 239 ? 16.572 2.977 -21.620 1.00 89.06 239 HIS A C 1
ATOM 1885 O O . HIS A 1 239 ? 15.702 2.672 -20.801 1.00 89.06 239 HIS A O 1
ATOM 1891 N N . LEU A 1 240 ? 17.091 2.099 -22.485 1.00 90.00 240 LEU A N 1
ATOM 1892 C CA . LEU A 1 240 ? 16.692 0.692 -22.565 1.00 90.00 240 LEU A CA 1
ATOM 1893 C C . LEU A 1 240 ? 16.860 -0.013 -21.220 1.00 90.00 240 LEU A C 1
ATOM 1895 O O . LEU A 1 240 ? 15.949 -0.716 -20.803 1.00 90.00 240 LEU A O 1
ATOM 1899 N N . HIS A 1 241 ? 17.950 0.232 -20.490 1.00 88.44 241 HIS A N 1
ATOM 1900 C CA . HIS A 1 241 ? 18.165 -0.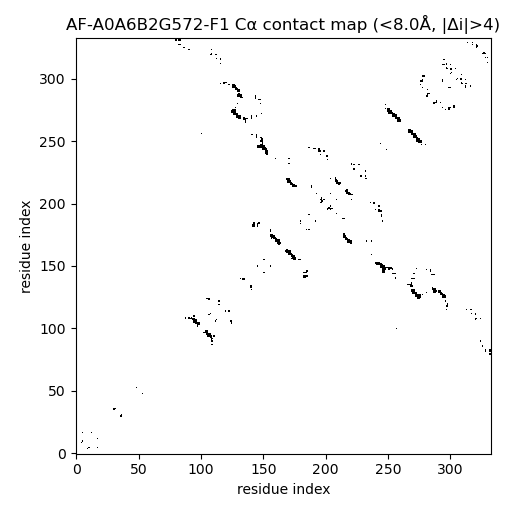400 -19.184 1.00 88.44 241 HIS A CA 1
ATOM 1901 C C . HIS A 1 241 ? 17.059 -0.059 -18.164 1.00 88.44 241 HIS A C 1
ATOM 1903 O O . HIS A 1 241 ? 16.670 -0.895 -17.346 1.00 88.44 241 HIS A O 1
ATOM 1909 N N . SER A 1 242 ? 16.531 1.168 -18.221 1.00 89.88 242 SER A N 1
ATOM 1910 C CA . SER A 1 242 ? 15.491 1.672 -17.310 1.00 89.88 242 SER A CA 1
ATOM 1911 C C . SER A 1 242 ? 14.055 1.398 -17.771 1.00 89.88 242 SER A C 1
ATOM 1913 O O . SER A 1 242 ? 13.110 1.734 -17.053 1.00 89.88 242 SER A O 1
ATOM 1915 N N . LEU A 1 243 ? 13.881 0.801 -18.954 1.00 91.62 243 LEU A N 1
ATOM 1916 C CA . LEU A 1 243 ? 12.574 0.547 -19.544 1.00 91.62 243 LEU A CA 1
ATOM 1917 C C . LEU A 1 243 ? 11.782 -0.454 -18.696 1.00 91.62 243 LEU A C 1
ATOM 1919 O O . LEU A 1 243 ? 12.259 -1.552 -18.416 1.00 91.62 243 LEU A O 1
ATOM 1923 N N . LEU A 1 244 ? 10.571 -0.067 -18.297 1.00 91.19 244 LEU A N 1
ATOM 1924 C CA . LEU A 1 244 ? 9.636 -0.910 -17.555 1.00 91.19 244 LEU A CA 1
ATOM 1925 C C . LEU A 1 244 ? 9.062 -1.995 -18.476 1.00 91.19 244 LEU A C 1
ATOM 1927 O O . LEU A 1 244 ? 8.506 -1.670 -19.524 1.00 91.19 244 LEU A O 1
ATOM 1931 N N . ILE A 1 245 ? 9.155 -3.262 -18.067 1.00 90.38 245 ILE A N 1
ATOM 1932 C CA . ILE A 1 245 ? 8.542 -4.389 -18.790 1.00 90.38 245 ILE A CA 1
ATOM 1933 C C . ILE A 1 245 ? 7.266 -4.853 -18.090 1.00 90.38 245 ILE A C 1
ATOM 1935 O O . ILE A 1 245 ? 6.229 -5.028 -18.730 1.00 90.38 245 ILE A O 1
ATOM 1939 N N . LYS A 1 246 ? 7.342 -5.079 -16.775 1.00 89.44 246 LYS A N 1
ATOM 1940 C CA . LYS A 1 246 ? 6.229 -5.565 -15.951 1.00 89.44 246 LYS A CA 1
ATOM 1941 C C . LYS A 1 246 ? 6.253 -4.877 -14.586 1.00 89.44 246 LYS A C 1
ATOM 1943 O O . LYS A 1 246 ? 7.314 -4.458 -14.120 1.00 89.44 246 LYS A O 1
ATOM 1948 N N . GLY A 1 247 ? 5.090 -4.787 -13.949 1.00 91.25 247 GLY A N 1
ATOM 1949 C CA . GLY A 1 247 ? 4.913 -4.112 -12.667 1.00 91.25 247 GLY A CA 1
ATOM 1950 C C . GLY A 1 247 ? 4.524 -2.649 -12.810 1.00 91.25 247 GLY A C 1
ATOM 1951 O O . GLY A 1 247 ? 4.259 -2.157 -13.909 1.00 91.25 247 GLY A O 1
ATOM 1952 N N . PHE A 1 248 ? 4.490 -1.951 -11.678 1.00 92.69 248 PHE A N 1
ATOM 1953 C CA . PHE A 1 248 ? 4.089 -0.548 -11.619 1.00 92.69 248 PHE A CA 1
ATOM 1954 C C . PHE A 1 248 ? 5.292 0.365 -11.397 1.00 92.69 248 PHE A C 1
ATOM 1956 O O . PHE A 1 248 ? 6.134 0.117 -10.539 1.00 92.69 248 PHE A O 1
ATOM 1963 N N . GLN A 1 249 ? 5.359 1.471 -12.143 1.00 89.12 249 GLN A N 1
ATOM 1964 C CA . GLN A 1 249 ? 6.495 2.399 -12.088 1.00 89.12 249 GLN A CA 1
ATOM 1965 C C . GLN A 1 249 ? 6.702 3.020 -10.697 1.00 89.12 249 GLN A C 1
ATOM 1967 O O . GLN A 1 249 ? 7.836 3.332 -10.332 1.00 89.12 249 GLN A O 1
ATOM 1972 N N . SER A 1 250 ? 5.613 3.221 -9.951 1.00 90.75 250 SER A N 1
ATOM 1973 C CA . SER A 1 250 ? 5.596 3.830 -8.614 1.00 90.75 250 SER A CA 1
ATOM 1974 C C . SER A 1 250 ? 5.807 2.834 -7.469 1.00 90.75 250 SER A C 1
ATOM 1976 O O . SER A 1 250 ? 5.756 3.245 -6.309 1.00 90.75 250 SER A O 1
ATOM 1978 N N . VAL A 1 251 ? 6.004 1.550 -7.779 1.00 92.19 251 VAL A N 1
ATOM 1979 C CA . VAL A 1 251 ? 6.358 0.513 -6.807 1.00 92.19 251 VAL A CA 1
ATOM 1980 C C . VAL A 1 251 ? 7.867 0.312 -6.847 1.00 92.19 251 VAL A C 1
ATOM 1982 O O . VAL A 1 251 ? 8.436 0.026 -7.899 1.00 92.19 251 VAL A O 1
ATOM 1985 N N . ASN A 1 252 ? 8.516 0.451 -5.695 1.00 88.38 252 ASN A N 1
ATOM 1986 C CA . ASN A 1 252 ? 9.959 0.262 -5.574 1.00 88.38 252 ASN A CA 1
ATOM 1987 C C . ASN A 1 252 ? 10.304 -1.218 -5.413 1.00 88.38 252 ASN A C 1
A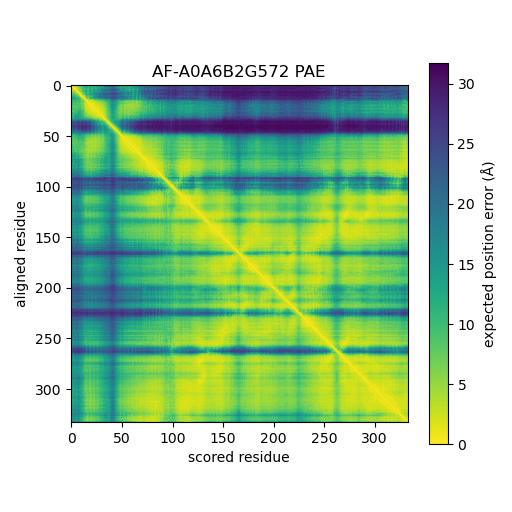TOM 1989 O O . ASN A 1 252 ? 11.193 -1.727 -6.090 1.00 88.38 252 ASN A O 1
ATOM 1993 N N . ARG A 1 253 ? 9.601 -1.902 -4.505 1.00 89.81 253 ARG A N 1
ATOM 1994 C CA . ARG A 1 253 ? 9.868 -3.297 -4.134 1.00 89.81 253 ARG A CA 1
ATOM 1995 C C . ARG A 1 253 ? 8.635 -3.954 -3.536 1.00 89.81 253 ARG A C 1
ATOM 1997 O O . ARG A 1 253 ? 7.797 -3.283 -2.935 1.00 89.81 253 ARG A O 1
ATOM 2004 N N . ALA A 1 254 ? 8.562 -5.276 -3.644 1.00 92.25 254 ALA A N 1
ATOM 2005 C CA . ALA A 1 254 ? 7.534 -6.072 -2.980 1.00 92.25 254 ALA A CA 1
ATOM 2006 C C . ALA A 1 254 ? 8.151 -7.269 -2.245 1.00 92.25 254 ALA A C 1
ATOM 2008 O O . ALA A 1 254 ? 9.107 -7.901 -2.708 1.00 92.25 254 ALA A O 1
ATOM 2009 N N . ILE A 1 255 ? 7.614 -7.584 -1.070 1.00 91.50 255 ILE A N 1
ATOM 2010 C CA . ILE A 1 255 ? 8.117 -8.640 -0.188 1.00 91.50 255 ILE A CA 1
ATOM 2011 C C . ILE A 1 255 ? 6.964 -9.541 0.227 1.00 91.50 255 ILE A C 1
ATOM 2013 O O . ILE A 1 255 ? 5.874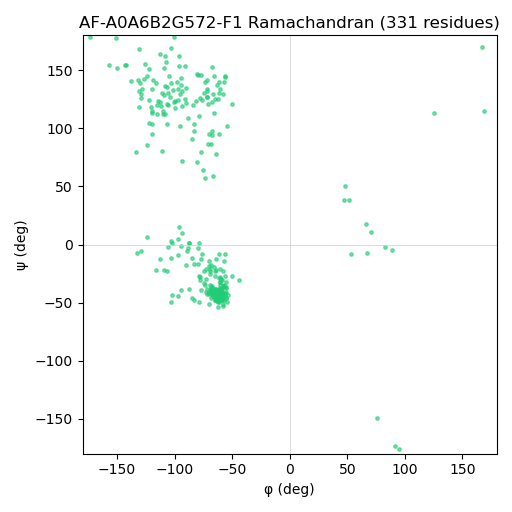 -9.067 0.535 1.00 91.50 255 ILE A O 1
ATOM 2017 N N . VAL A 1 256 ? 7.223 -10.845 0.245 1.00 91.31 256 VAL A N 1
ATOM 2018 C CA . VAL A 1 256 ? 6.300 -11.840 0.790 1.00 91.31 256 VAL A CA 1
ATOM 2019 C C . VAL A 1 256 ? 6.525 -11.913 2.299 1.00 91.31 256 VAL A C 1
ATOM 2021 O O . VAL A 1 256 ? 7.633 -12.208 2.743 1.00 91.31 256 VAL A O 1
ATOM 2024 N N . HIS A 1 257 ? 5.488 -11.622 3.076 1.00 89.75 257 HIS A N 1
ATOM 2025 C CA . HIS A 1 257 ? 5.458 -11.760 4.528 1.00 89.75 257 HIS A CA 1
ATOM 2026 C C . HIS A 1 257 ? 4.674 -13.023 4.896 1.00 89.75 257 HIS A C 1
ATOM 2028 O O . HIS A 1 257 ? 3.613 -13.290 4.333 1.00 89.75 257 HIS A O 1
ATOM 2034 N N . ILE A 1 258 ? 5.177 -13.765 5.881 1.00 87.12 258 ILE A N 1
ATOM 2035 C CA . ILE A 1 258 ? 4.545 -14.968 6.436 1.00 87.12 258 ILE A CA 1
ATOM 2036 C C . ILE A 1 258 ? 3.834 -14.583 7.733 1.00 87.12 258 ILE A C 1
ATOM 2038 O O . ILE A 1 258 ? 4.481 -14.076 8.644 1.00 87.12 258 ILE A O 1
ATOM 2042 N N . ASP A 1 259 ? 2.513 -14.718 7.804 1.00 80.81 259 ASP A N 1
ATOM 2043 C CA . ASP A 1 259 ? 1.789 -14.503 9.060 1.00 80.81 259 ASP A CA 1
ATOM 2044 C C . ASP A 1 259 ? 1.923 -15.739 9.958 1.00 80.81 259 ASP A C 1
ATOM 2046 O O . ASP A 1 259 ? 1.359 -16.793 9.676 1.00 80.81 259 ASP A O 1
ATOM 2050 N N . GLU A 1 260 ? 2.674 -15.592 11.053 1.00 72.94 260 GLU A N 1
ATOM 2051 C CA . GLU A 1 260 ? 2.932 -16.646 12.049 1.00 72.94 260 GLU A CA 1
ATOM 2052 C C . GLU A 1 260 ? 1.981 -16.583 13.262 1.00 72.94 260 GLU A C 1
ATOM 2054 O O . GLU A 1 260 ? 2.236 -17.194 14.300 1.00 72.94 260 GLU A O 1
ATOM 2059 N N . SER A 1 261 ? 0.879 -15.832 13.165 1.00 68.06 261 SER A N 1
ATOM 2060 C CA . SER A 1 261 ? -0.040 -15.584 14.288 1.00 68.06 261 SER A CA 1
ATOM 2061 C C . SER A 1 261 ? -0.659 -16.861 14.872 1.00 68.06 261 SER A C 1
ATOM 2063 O O . SER A 1 261 ? -0.896 -16.919 16.077 1.00 68.06 261 SER A O 1
ATOM 2065 N N . ASN A 1 262 ? -0.840 -17.905 14.057 1.00 68.88 262 ASN A N 1
ATOM 2066 C CA . ASN A 1 262 ? -1.346 -19.208 14.481 1.00 68.88 262 ASN A CA 1
ATOM 2067 C C . ASN A 1 262 ? -0.312 -20.305 14.199 1.00 68.88 262 ASN A C 1
ATOM 2069 O O . ASN A 1 262 ? -0.302 -20.891 13.121 1.00 68.88 262 ASN A O 1
ATOM 2073 N N . LYS A 1 263 ? 0.510 -20.650 15.200 1.00 61.53 263 LYS A N 1
ATOM 2074 C CA . LYS A 1 263 ? 1.499 -21.750 15.119 1.00 61.53 263 LYS A CA 1
ATOM 2075 C C . LYS A 1 263 ? 0.897 -23.126 14.774 1.00 61.53 263 LYS A C 1
ATOM 2077 O O . LYS A 1 263 ? 1.644 -24.039 14.441 1.00 61.53 263 LYS A O 1
ATOM 2082 N N . SER A 1 264 ? -0.425 -23.277 14.871 1.00 60.06 264 SER A N 1
ATOM 2083 C CA . SER A 1 264 ? -1.158 -24.526 14.620 1.00 60.06 264 SER A CA 1
ATOM 2084 C C . SER A 1 264 ? -1.759 -24.632 13.209 1.00 60.06 264 SER A C 1
ATOM 2086 O O . SER A 1 264 ? -2.263 -25.694 12.854 1.00 60.06 264 SER A O 1
ATOM 2088 N N . GLU A 1 265 ? -1.734 -23.560 12.408 1.00 71.94 265 GLU A N 1
ATOM 2089 C CA . GLU A 1 265 ? -2.250 -23.543 11.031 1.00 71.94 265 GLU A CA 1
ATOM 2090 C C . GLU A 1 265 ? -1.110 -23.474 10.006 1.00 71.94 265 GLU A C 1
ATOM 2092 O O . GLU A 1 265 ? 0.026 -23.122 10.327 1.00 71.94 265 GLU A O 1
ATOM 2097 N N . LYS A 1 266 ? -1.414 -23.811 8.745 1.00 76.31 266 LYS A N 1
ATOM 2098 C CA . LYS A 1 266 ? -0.484 -23.613 7.626 1.00 76.31 266 LYS A CA 1
ATOM 2099 C C . LYS A 1 266 ? -0.063 -22.134 7.534 1.00 76.31 266 LYS A C 1
ATOM 2101 O O . LYS A 1 266 ? -0.890 -21.258 7.806 1.00 76.31 266 LYS A O 1
ATOM 2106 N N . PRO A 1 267 ? 1.192 -21.845 7.140 1.00 81.44 267 PRO A N 1
ATOM 2107 C CA . PRO A 1 267 ? 1.675 -20.474 7.013 1.00 81.44 267 PRO A CA 1
ATOM 2108 C C . PRO A 1 267 ? 0.870 -19.725 5.949 1.00 81.44 267 PRO A C 1
ATOM 2110 O O . PRO A 1 267 ? 0.790 -20.171 4.807 1.00 81.44 267 PRO A O 1
ATOM 2113 N N . LYS A 1 268 ? 0.301 -18.575 6.321 1.00 88.75 268 LYS A N 1
ATOM 2114 C CA . LYS A 1 268 ? -0.444 -17.709 5.399 1.00 88.75 268 LYS A CA 1
ATOM 2115 C C . LYS A 1 268 ? 0.468 -16.613 4.861 1.00 88.75 268 LYS A C 1
ATOM 2117 O O . LYS A 1 268 ? 1.129 -15.911 5.628 1.00 88.75 268 LYS A O 1
ATOM 2122 N N . TYR A 1 269 ? 0.487 -16.441 3.545 1.00 90.44 269 TYR A N 1
ATOM 2123 C CA . TYR A 1 269 ? 1.312 -15.445 2.868 1.00 90.44 269 TYR A CA 1
ATOM 2124 C C . TYR A 1 269 ? 0.523 -14.171 2.548 1.00 90.44 269 TYR A C 1
ATOM 2126 O O . TYR A 1 269 ? -0.571 -14.212 1.983 1.00 90.44 269 TYR A O 1
ATOM 2134 N N . LYS A 1 270 ? 1.123 -13.018 2.851 1.00 91.81 270 LYS A N 1
ATOM 2135 C CA . LYS A 1 270 ? 0.661 -11.688 2.427 1.00 91.81 270 LYS A CA 1
ATOM 2136 C C . LYS A 1 270 ? 1.787 -10.944 1.721 1.00 91.81 270 LYS A C 1
ATOM 2138 O O . LYS A 1 270 ? 2.963 -11.218 1.960 1.00 91.81 270 LYS A O 1
ATOM 2143 N N . LEU A 1 271 ? 1.452 -9.996 0.856 1.00 93.12 271 LEU A N 1
ATOM 2144 C CA . LEU A 1 271 ? 2.443 -9.151 0.194 1.00 93.12 271 LEU A CA 1
ATOM 2145 C C . LEU A 1 271 ? 2.505 -7.788 0.875 1.00 93.12 271 LEU A C 1
ATOM 2147 O O . LEU A 1 271 ? 1.484 -7.149 1.110 1.00 93.12 271 LEU A O 1
ATOM 2151 N N . LEU A 1 272 ? 3.718 -7.328 1.152 1.00 93.81 272 LEU A N 1
ATOM 2152 C CA . LEU A 1 272 ? 3.996 -5.950 1.530 1.00 93.81 272 LEU A CA 1
ATOM 2153 C C . LEU A 1 272 ? 4.666 -5.266 0.345 1.00 93.81 272 LEU A C 1
ATOM 2155 O O . LEU A 1 272 ? 5.712 -5.711 -0.132 1.00 93.81 272 LEU A O 1
ATOM 2159 N N . VAL A 1 273 ? 4.048 -4.203 -0.151 1.00 93.75 273 VAL A N 1
ATOM 2160 C CA . VAL A 1 273 ? 4.488 -3.476 -1.342 1.00 93.75 273 VAL A CA 1
ATOM 2161 C C . VAL A 1 273 ? 4.912 -2.080 -0.923 1.00 93.75 273 VAL A C 1
ATOM 2163 O O . VAL A 1 273 ? 4.124 -1.345 -0.338 1.00 93.75 273 VAL A O 1
ATOM 2166 N N . GLU A 1 274 ? 6.147 -1.702 -1.234 1.00 92.69 274 GLU A N 1
ATOM 2167 C CA . GLU A 1 274 ? 6.631 -0.342 -1.026 1.00 92.69 274 GLU A CA 1
ATOM 2168 C C . GLU A 1 274 ? 6.316 0.501 -2.267 1.00 92.69 274 GLU A C 1
ATOM 2170 O O . GLU A 1 274 ? 6.904 0.303 -3.336 1.00 92.69 274 GLU A O 1
ATOM 2175 N N . GLY A 1 275 ? 5.365 1.425 -2.148 1.00 91.81 275 GLY A N 1
ATOM 2176 C CA . GLY A 1 275 ? 4.924 2.255 -3.263 1.00 91.81 275 GLY A CA 1
ATOM 2177 C C . GLY A 1 275 ? 3.632 3.020 -2.998 1.00 91.81 275 GLY A C 1
ATOM 2178 O O . GLY A 1 275 ? 2.932 2.790 -2.017 1.00 91.81 275 GLY A O 1
ATOM 2179 N N . ASN A 1 276 ? 3.312 3.939 -3.913 1.00 90.88 276 ASN A N 1
ATOM 2180 C CA . ASN A 1 276 ? 2.159 4.846 -3.800 1.00 90.88 276 ASN A CA 1
ATOM 2181 C C . ASN A 1 276 ? 0.980 4.483 -4.720 1.00 90.88 276 ASN A C 1
ATOM 2183 O O . ASN A 1 276 ? -0.033 5.180 -4.715 1.00 90.88 276 ASN A O 1
ATOM 2187 N N . ASP A 1 277 ? 1.097 3.439 -5.544 1.00 92.44 277 ASP A N 1
ATOM 2188 C CA . ASP A 1 277 ? 0.081 3.109 -6.550 1.00 92.44 277 ASP A CA 1
ATOM 2189 C C . ASP A 1 277 ? -0.944 2.091 -6.038 1.00 92.44 277 ASP A C 1
ATOM 2191 O O . ASP A 1 277 ? -0.964 0.923 -6.424 1.00 92.44 277 ASP A O 1
ATOM 2195 N N . LEU A 1 278 ? -1.813 2.554 -5.140 1.00 94.62 278 LEU A N 1
ATOM 2196 C CA . LEU A 1 278 ? -2.856 1.722 -4.540 1.00 94.62 278 LEU A CA 1
ATOM 2197 C C . LEU A 1 278 ? -3.881 1.226 -5.569 1.00 94.62 278 LEU A C 1
ATOM 2199 O O . LEU A 1 278 ? -4.314 0.078 -5.501 1.00 94.62 278 LEU A O 1
ATOM 2203 N N . ARG A 1 279 ? -4.266 2.067 -6.537 1.00 94.75 279 ARG A N 1
ATOM 2204 C CA . ARG A 1 279 ? -5.304 1.727 -7.523 1.00 94.75 279 ARG A CA 1
ATOM 2205 C C . ARG A 1 279 ? -4.876 0.544 -8.384 1.00 94.75 279 ARG A C 1
ATOM 2207 O O . ARG A 1 279 ? -5.643 -0.406 -8.535 1.00 94.75 279 ARG A O 1
ATOM 2214 N N . SER A 1 280 ? -3.661 0.595 -8.923 1.00 94.31 280 SER A N 1
ATOM 2215 C CA . SER A 1 280 ? -3.172 -0.469 -9.796 1.00 94.31 280 SER A CA 1
ATOM 2216 C C . SER A 1 280 ? -2.961 -1.775 -9.023 1.00 94.31 280 SER A C 1
ATOM 2218 O O . SER A 1 280 ? -3.336 -2.846 -9.506 1.00 94.31 280 SER A O 1
ATOM 2220 N N . VAL A 1 281 ? -2.474 -1.691 -7.778 1.00 94.69 281 VAL A N 1
ATOM 2221 C CA . VAL A 1 281 ? -2.329 -2.851 -6.885 1.00 94.69 281 VAL A CA 1
ATOM 2222 C C . VAL A 1 281 ? -3.678 -3.519 -6.601 1.00 94.69 281 VAL A C 1
ATOM 2224 O O . VAL A 1 281 ? -3.786 -4.731 -6.764 1.00 94.69 281 VAL A O 1
ATOM 2227 N N . ILE A 1 282 ? -4.723 -2.750 -6.270 1.00 94.81 282 ILE A N 1
ATOM 2228 C CA . ILE A 1 282 ? -6.081 -3.281 -6.043 1.00 94.81 282 ILE A CA 1
ATOM 2229 C C . ILE A 1 282 ? -6.635 -3.966 -7.301 1.00 94.81 282 ILE A C 1
ATOM 2231 O O . ILE A 1 282 ? -7.311 -4.986 -7.201 1.00 94.81 282 ILE A O 1
ATOM 2235 N N . SER A 1 283 ? -6.346 -3.420 -8.485 1.00 94.00 283 SER A N 1
ATOM 2236 C CA . SER A 1 283 ? -6.816 -3.979 -9.761 1.00 94.00 283 SER A CA 1
ATOM 2237 C C . SER A 1 283 ? -6.056 -5.230 -10.220 1.00 94.00 283 SER A C 1
ATOM 2239 O O . SER A 1 283 ? -6.429 -5.856 -11.214 1.00 94.00 283 SER A O 1
ATOM 2241 N N . THR A 1 284 ? -4.971 -5.595 -9.534 1.00 92.94 284 THR A N 1
ATOM 2242 C CA . THR A 1 284 ? -4.128 -6.716 -9.949 1.00 92.94 284 THR A CA 1
ATOM 2243 C C . THR A 1 284 ? -4.849 -8.040 -9.707 1.00 92.94 284 THR A C 1
ATOM 2245 O O . THR A 1 284 ? -5.372 -8.306 -8.628 1.00 92.94 284 THR A O 1
ATOM 2248 N N . ARG A 1 285 ? -4.845 -8.921 -10.713 1.00 91.38 285 ARG A N 1
ATOM 2249 C CA . ARG A 1 285 ? -5.405 -10.272 -10.578 1.00 91.38 285 ARG A CA 1
ATOM 2250 C C . ARG A 1 285 ? -4.717 -11.018 -9.434 1.00 91.38 285 ARG A C 1
ATOM 2252 O O . ARG A 1 285 ? -3.489 -10.976 -9.352 1.00 91.38 285 ARG A O 1
ATOM 2259 N N . SER A 1 286 ? -5.510 -11.765 -8.659 1.00 90.88 286 SER A N 1
ATOM 2260 C CA . SER A 1 286 ? -5.094 -12.567 -7.493 1.00 90.88 286 SER A CA 1
ATOM 2261 C C . SER A 1 286 ? -4.965 -11.792 -6.176 1.00 90.88 286 SER A C 1
ATOM 2263 O O . SER A 1 286 ? -4.684 -12.403 -5.146 1.00 90.88 286 SER A O 1
ATOM 2265 N N . VAL A 1 287 ? -5.190 -10.476 -6.196 1.00 93.88 287 VAL A N 1
ATOM 2266 C CA . VAL A 1 287 ? -5.249 -9.632 -4.998 1.00 93.88 287 VAL A CA 1
ATOM 2267 C C . VAL A 1 287 ? -6.684 -9.562 -4.477 1.00 93.88 287 VAL A C 1
ATOM 2269 O O . VAL A 1 287 ? -7.616 -9.327 -5.247 1.00 93.88 287 VAL A O 1
ATOM 2272 N N . VAL A 1 288 ? -6.862 -9.716 -3.163 1.00 93.88 288 VAL A N 1
ATOM 2273 C CA . VAL A 1 288 ? -8.162 -9.520 -2.506 1.00 93.88 288 VAL A CA 1
ATOM 2274 C C . VAL A 1 288 ? -8.356 -8.031 -2.238 1.00 93.88 288 VAL A C 1
ATOM 2276 O O . VAL A 1 288 ? -7.860 -7.491 -1.250 1.00 93.88 288 VAL A O 1
ATOM 2279 N N . SER A 1 289 ? -9.084 -7.362 -3.131 1.00 91.44 289 SER A N 1
ATOM 2280 C CA . SER A 1 289 ? -9.277 -5.905 -3.126 1.00 91.44 289 SER A CA 1
ATOM 2281 C C . SER A 1 289 ? -9.841 -5.347 -1.815 1.00 91.44 289 SER A C 1
ATOM 2283 O O . SER A 1 289 ? -9.428 -4.274 -1.383 1.00 91.44 289 SER A O 1
ATOM 2285 N N . THR A 1 290 ? -10.747 -6.073 -1.157 1.00 92.19 290 THR A N 1
ATOM 2286 C CA . THR A 1 290 ? -11.424 -5.642 0.079 1.00 92.19 290 THR A CA 1
ATOM 2287 C C . THR A 1 290 ? -10.508 -5.585 1.298 1.00 92.19 290 THR A C 1
ATOM 2289 O O . THR A 1 290 ? -10.808 -4.868 2.248 1.00 92.19 290 THR A O 1
ATOM 2292 N N . GLY A 1 291 ? -9.398 -6.326 1.284 1.00 91.12 291 GLY A N 1
ATOM 2293 C CA . GLY A 1 291 ? -8.453 -6.380 2.397 1.00 91.12 291 GLY A CA 1
ATOM 2294 C C . GLY A 1 291 ? -7.185 -5.550 2.188 1.00 91.12 291 GLY A C 1
ATOM 2295 O O . GLY A 1 291 ? -6.309 -5.573 3.052 1.00 91.12 291 GLY A O 1
ATOM 2296 N N . VAL A 1 292 ? -7.046 -4.847 1.057 1.00 94.56 292 VAL A N 1
ATOM 2297 C CA . VAL A 1 292 ? -5.857 -4.027 0.784 1.00 94.56 292 VAL A CA 1
ATOM 2298 C C . VAL A 1 292 ? -5.870 -2.786 1.670 1.00 94.56 292 VAL A C 1
ATOM 2300 O O . VAL A 1 292 ? -6.821 -2.006 1.654 1.00 94.56 292 VAL A O 1
ATOM 2303 N N . THR A 1 293 ? -4.783 -2.562 2.403 1.00 94.19 293 THR A N 1
ATOM 2304 C CA . THR A 1 293 ? -4.604 -1.364 3.232 1.00 94.19 293 THR A CA 1
ATOM 2305 C C . THR A 1 293 ? -3.349 -0.609 2.821 1.00 94.19 293 THR A C 1
ATOM 2307 O O . THR A 1 293 ? -2.393 -1.182 2.303 1.00 94.19 293 THR A O 1
ATOM 2310 N N . CYS A 1 294 ? -3.348 0.706 3.022 1.00 93.88 294 CYS A N 1
ATOM 2311 C CA . CYS A 1 294 ? -2.218 1.571 2.709 1.00 93.88 294 CYS A CA 1
ATOM 2312 C C . CYS A 1 294 ? -2.024 2.580 3.835 1.00 93.88 294 CYS A C 1
ATOM 2314 O O . CYS A 1 294 ? -2.998 3.111 4.367 1.00 93.88 294 CYS A O 1
ATOM 2316 N N . ASN A 1 295 ? -0.767 2.859 4.164 1.00 93.19 295 ASN A N 1
ATOM 2317 C CA . ASN A 1 295 ? -0.413 3.835 5.189 1.00 93.19 295 ASN A CA 1
ATOM 2318 C C . ASN A 1 295 ? -0.480 5.292 4.675 1.00 93.19 295 ASN A C 1
ATOM 2320 O O . ASN A 1 295 ? -0.503 6.240 5.461 1.00 93.19 295 ASN A O 1
ATOM 2324 N N . SER A 1 296 ? -0.504 5.514 3.359 1.00 93.69 296 SER A N 1
ATOM 2325 C CA . SER A 1 296 ? -0.596 6.854 2.777 1.00 93.69 296 SER A CA 1
ATOM 2326 C C . SER A 1 296 ? -2.045 7.338 2.731 1.00 93.69 296 SER A C 1
ATOM 2328 O O . SER A 1 296 ? -2.826 6.948 1.860 1.00 93.69 296 SER A O 1
ATOM 2330 N N . THR A 1 297 ? -2.397 8.241 3.645 1.00 93.69 297 THR A N 1
ATOM 2331 C CA . THR A 1 297 ? -3.750 8.808 3.775 1.00 93.69 297 THR A CA 1
ATOM 2332 C C . THR A 1 297 ? -4.200 9.537 2.508 1.00 93.69 297 THR A C 1
ATOM 2334 O O . THR A 1 297 ? -5.342 9.383 2.079 1.00 93.69 297 THR A O 1
ATOM 2337 N N . LEU A 1 298 ? -3.297 10.266 1.843 1.00 93.69 298 LEU A N 1
ATOM 2338 C CA . LEU A 1 298 ? -3.603 10.981 0.602 1.00 93.69 298 LEU A CA 1
ATOM 2339 C C . LEU A 1 298 ? -3.899 10.028 -0.566 1.00 93.69 298 LEU A C 1
ATOM 2341 O O . LEU A 1 298 ? -4.776 10.304 -1.387 1.00 93.69 298 LEU A O 1
ATOM 2345 N N . VAL A 1 299 ? -3.167 8.916 -0.663 1.00 94.12 299 VAL A N 1
ATOM 2346 C CA . VAL A 1 299 ? -3.411 7.902 -1.699 1.00 94.12 299 VAL A CA 1
ATOM 2347 C C . VAL A 1 299 ? -4.762 7.231 -1.459 1.00 94.12 299 VAL A C 1
ATOM 2349 O O . VAL A 1 299 ? -5.549 7.107 -2.398 1.00 94.12 299 VAL A O 1
ATOM 2352 N N . VAL A 1 300 ? -5.065 6.876 -0.207 1.00 95.44 300 VAL A N 1
ATOM 2353 C CA . VAL A 1 300 ? -6.369 6.319 0.179 1.00 95.44 300 VAL A CA 1
ATOM 2354 C C . VAL A 1 300 ? -7.496 7.294 -0.157 1.00 95.44 300 VAL A C 1
ATOM 2356 O O . VAL A 1 300 ? -8.458 6.895 -0.805 1.00 95.44 300 VAL A O 1
ATOM 2359 N N . TYR A 1 301 ? -7.349 8.577 0.176 1.00 95.88 301 TYR A N 1
ATOM 2360 C CA . TYR A 1 301 ? -8.330 9.610 -0.160 1.00 95.88 301 TYR A CA 1
ATOM 2361 C C . TYR A 1 301 ? -8.631 9.668 -1.665 1.00 95.88 301 TYR A C 1
ATOM 2363 O O . TYR A 1 301 ? -9.793 9.686 -2.066 1.00 95.88 301 TYR A O 1
ATOM 2371 N N . LYS A 1 302 ? -7.594 9.636 -2.511 1.00 95.00 302 LYS A N 1
ATOM 2372 C CA . LYS A 1 302 ? -7.743 9.706 -3.975 1.00 95.00 302 LYS A CA 1
ATOM 2373 C C . LYS A 1 302 ? -8.390 8.466 -4.599 1.00 95.00 302 LYS A C 1
ATOM 2375 O O . LYS A 1 302 ? -8.918 8.560 -5.707 1.00 95.00 302 LYS A O 1
ATOM 2380 N N . VAL A 1 303 ? -8.283 7.303 -3.956 1.00 95.38 303 VAL A N 1
ATOM 2381 C CA . VAL A 1 303 ? -8.762 6.025 -4.512 1.00 95.38 303 VAL A CA 1
ATOM 2382 C C . VAL A 1 303 ? -10.093 5.593 -3.898 1.00 95.38 303 VAL A C 1
ATOM 2384 O O . VAL A 1 303 ? -10.970 5.163 -4.638 1.00 95.38 303 VAL A O 1
ATOM 2387 N N . LEU A 1 304 ? -10.241 5.711 -2.578 1.00 95.56 304 LEU A N 1
ATOM 2388 C CA . LEU A 1 304 ? -11.364 5.182 -1.795 1.00 95.56 304 LEU A CA 1
ATOM 2389 C C . LEU A 1 304 ? -12.259 6.275 -1.183 1.00 95.56 304 LEU A C 1
ATOM 2391 O O . LEU A 1 304 ? -13.358 5.974 -0.725 1.00 95.56 304 LEU A O 1
ATOM 2395 N N . GLY A 1 305 ? -11.824 7.539 -1.186 1.00 96.50 305 GLY A N 1
ATOM 2396 C CA . GLY A 1 305 ? -12.608 8.675 -0.697 1.00 96.50 305 GLY A CA 1
ATOM 2397 C C . GLY A 1 305 ? -12.333 9.070 0.757 1.00 96.50 305 GLY A C 1
ATOM 2398 O O . GLY A 1 305 ? -11.439 8.548 1.427 1.00 96.50 305 GLY A O 1
ATOM 2399 N N . VAL A 1 306 ? -13.103 10.053 1.235 1.00 96.50 306 VAL A N 1
ATOM 2400 C CA . VAL A 1 306 ? -12.863 10.742 2.516 1.00 96.50 306 VAL A CA 1
ATOM 2401 C C . VAL A 1 306 ? -13.032 9.840 3.737 1.00 96.50 306 VAL A C 1
ATOM 2403 O O . VAL A 1 306 ? -12.204 9.894 4.639 1.00 96.50 306 VAL A O 1
ATOM 2406 N N . GLU A 1 307 ? -14.039 8.967 3.754 1.00 96.50 307 GLU A N 1
ATOM 2407 C CA . GLU A 1 307 ? -14.324 8.142 4.934 1.00 96.50 307 GLU A CA 1
ATOM 2408 C C . GLU A 1 307 ? -13.278 7.038 5.132 1.00 96.50 307 GLU A C 1
ATOM 2410 O O . GLU A 1 307 ? -12.821 6.793 6.249 1.00 96.50 307 GLU A O 1
ATOM 2415 N N . ALA A 1 308 ? -12.807 6.441 4.034 1.00 95.75 308 ALA A N 1
ATOM 2416 C CA . ALA A 1 308 ? -11.687 5.509 4.074 1.00 95.75 308 ALA A CA 1
ATOM 2417 C C . ALA A 1 308 ? -10.413 6.202 4.582 1.00 95.75 308 ALA A C 1
ATOM 2419 O O . ALA A 1 308 ? -9.721 5.664 5.443 1.00 95.75 308 ALA A O 1
ATOM 2420 N N . ALA A 1 309 ? -10.135 7.422 4.108 1.00 95.88 309 ALA A N 1
ATOM 2421 C CA . ALA A 1 309 ? -8.982 8.194 4.562 1.00 95.88 309 ALA A CA 1
ATOM 2422 C C . ALA A 1 309 ? -9.077 8.562 6.052 1.00 95.88 309 ALA A C 1
ATOM 2424 O O . ALA A 1 309 ? -8.081 8.436 6.766 1.00 95.88 309 ALA A O 1
ATOM 2425 N N . ARG A 1 310 ? -10.268 8.945 6.535 1.00 95.50 310 ARG A N 1
ATOM 2426 C CA . ARG A 1 310 ? -10.536 9.209 7.957 1.00 95.50 310 ARG A CA 1
ATOM 2427 C C . ARG A 1 310 ? -10.206 7.986 8.812 1.00 95.50 310 ARG A C 1
ATOM 2429 O O . ARG A 1 310 ? -9.480 8.099 9.796 1.00 95.50 310 ARG A O 1
ATOM 2436 N N . GLN A 1 311 ? -10.671 6.805 8.403 1.00 95.12 311 GLN A N 1
ATOM 2437 C CA . GLN A 1 311 ? -10.370 5.567 9.117 1.00 95.12 311 GLN A CA 1
ATOM 2438 C C . GLN A 1 311 ? -8.873 5.219 9.073 1.00 95.12 311 GLN A C 1
ATOM 2440 O O . GLN A 1 311 ? -8.322 4.765 10.076 1.00 95.12 311 GLN A O 1
ATOM 2445 N N . THR A 1 312 ? -8.191 5.457 7.948 1.00 95.06 312 THR A N 1
ATOM 2446 C CA . THR A 1 312 ? -6.737 5.261 7.837 1.00 95.06 312 THR A CA 1
ATOM 2447 C C . THR A 1 312 ? -5.962 6.170 8.790 1.00 95.06 312 THR A C 1
ATOM 2449 O O . THR A 1 312 ? -5.019 5.691 9.413 1.00 95.06 312 THR A O 1
ATOM 2452 N N . ILE A 1 313 ? -6.364 7.436 8.957 1.00 94.88 313 ILE A N 1
ATOM 2453 C CA . ILE A 1 313 ? -5.738 8.362 9.919 1.00 94.88 313 ILE A CA 1
ATOM 2454 C C . ILE A 1 313 ? -5.813 7.782 11.336 1.00 94.88 313 ILE A C 1
ATOM 2456 O O . ILE A 1 313 ? -4.783 7.637 11.992 1.00 94.88 313 ILE A O 1
ATOM 2460 N N . ILE A 1 314 ? -7.006 7.368 11.770 1.00 94.19 314 ILE A N 1
ATOM 2461 C CA . ILE A 1 314 ? -7.220 6.789 13.105 1.00 94.19 314 ILE A CA 1
ATOM 2462 C C . ILE A 1 314 ? -6.391 5.515 13.290 1.00 94.19 314 ILE A C 1
ATOM 2464 O O . ILE A 1 314 ? -5.730 5.339 14.315 1.00 94.19 314 ILE A O 1
ATOM 2468 N N . ASN A 1 315 ? -6.399 4.627 12.293 1.00 93.25 315 ASN A N 1
ATOM 2469 C CA . ASN A 1 315 ? -5.663 3.368 12.352 1.00 93.25 315 ASN A CA 1
ATOM 2470 C C . ASN A 1 315 ? -4.148 3.602 12.449 1.00 93.25 315 ASN A C 1
ATOM 2472 O O . ASN A 1 315 ? -3.486 2.950 13.254 1.00 93.25 315 ASN A O 1
ATOM 2476 N N . GLU A 1 316 ? -3.602 4.539 11.673 1.00 92.19 316 GLU A N 1
ATOM 2477 C CA . GLU A 1 316 ? -2.171 4.860 11.665 1.00 92.19 316 GLU A CA 1
ATOM 2478 C C . GLU A 1 316 ? -1.721 5.563 12.954 1.00 92.19 316 GLU A C 1
ATOM 2480 O O . GLU A 1 316 ? -0.683 5.209 13.522 1.00 92.19 316 GLU A O 1
ATOM 2485 N N . ILE A 1 317 ? -2.505 6.514 13.474 1.00 91.19 317 ILE A N 1
ATOM 2486 C CA . ILE A 1 317 ? -2.211 7.157 14.766 1.00 91.19 317 ILE A CA 1
ATOM 2487 C C . ILE A 1 317 ? -2.282 6.116 15.892 1.00 91.19 317 ILE A C 1
ATOM 2489 O O . ILE A 1 317 ? -1.368 6.020 16.710 1.00 91.19 317 ILE A O 1
ATOM 2493 N N . SER A 1 318 ? -3.309 5.262 15.898 1.00 90.88 318 SER A N 1
ATOM 2494 C CA . SER A 1 318 ? -3.423 4.188 16.889 1.00 90.88 318 SER A CA 1
ATOM 2495 C C . SER A 1 318 ? -2.262 3.193 16.792 1.00 90.88 318 SER A C 1
ATOM 2497 O O . SER A 1 318 ? -1.710 2.802 17.820 1.00 90.88 318 SER A O 1
ATOM 2499 N N . TYR A 1 319 ? -1.864 2.798 15.579 1.00 89.12 319 TYR A N 1
ATOM 2500 C CA . TYR A 1 319 ? -0.753 1.872 15.345 1.00 89.12 319 TYR A CA 1
ATOM 2501 C C . TYR A 1 319 ? 0.583 2.450 15.824 1.00 89.12 319 TYR A C 1
ATOM 2503 O O . TYR A 1 319 ? 1.334 1.779 16.533 1.00 89.12 319 TYR A O 1
ATOM 2511 N N . THR A 1 320 ? 0.861 3.714 15.497 1.00 87.81 320 THR A N 1
ATOM 2512 C CA . THR A 1 320 ? 2.088 4.393 15.934 1.00 87.81 320 THR A CA 1
ATOM 2513 C C . THR A 1 320 ? 2.158 4.532 17.454 1.00 87.81 320 THR A C 1
ATOM 2515 O O . THR A 1 320 ? 3.196 4.215 18.028 1.00 87.81 320 THR A O 1
ATOM 2518 N N . MET A 1 321 ? 1.065 4.925 18.115 1.00 87.19 321 MET A N 1
ATOM 2519 C CA . MET A 1 321 ? 0.997 5.055 19.578 1.00 87.19 321 MET A CA 1
ATOM 2520 C C . MET A 1 321 ? 1.151 3.700 20.288 1.00 87.19 321 MET A C 1
ATOM 2522 O O . MET A 1 321 ? 1.986 3.563 21.186 1.00 87.19 321 MET A O 1
ATOM 2526 N N . LYS A 1 322 ? 0.422 2.668 19.836 1.00 86.62 322 LYS A N 1
ATOM 2527 C CA . LYS A 1 322 ? 0.456 1.320 20.432 1.00 86.62 322 LYS A CA 1
ATOM 2528 C C . LYS A 1 322 ? 1.835 0.672 20.366 1.00 86.62 322 LYS A C 1
ATOM 2530 O O . LYS A 1 322 ? 2.242 0.032 21.332 1.00 86.62 322 LYS A O 1
ATOM 2535 N N . ASN A 1 323 ? 2.570 0.859 19.269 1.00 84.62 323 ASN A N 1
ATOM 2536 C CA . ASN A 1 323 ? 3.924 0.310 19.125 1.00 84.62 323 ASN A CA 1
ATOM 2537 C C . ASN A 1 323 ? 4.926 0.907 20.126 1.00 84.62 323 ASN A C 1
ATOM 2539 O O . ASN A 1 323 ? 5.921 0.262 20.448 1.00 84.62 323 ASN A O 1
ATOM 2543 N N . HIS A 1 324 ? 4.648 2.104 20.647 1.00 83.25 324 HIS A N 1
ATOM 2544 C CA . HIS A 1 324 ? 5.423 2.739 21.718 1.00 83.25 324 HIS A CA 1
ATOM 2545 C C . HIS A 1 324 ? 4.858 2.452 23.117 1.00 83.25 324 HIS A C 1
ATOM 2547 O O . HIS A 1 324 ? 5.294 3.057 24.091 1.00 83.25 324 HIS A O 1
ATOM 2553 N N . GLY A 1 325 ? 3.892 1.532 23.239 1.00 83.94 325 GLY A N 1
ATOM 2554 C CA . GLY A 1 325 ? 3.254 1.183 24.512 1.00 83.94 325 GLY A CA 1
ATOM 2555 C C . GLY A 1 325 ? 2.333 2.272 25.066 1.00 83.94 325 GLY A C 1
ATOM 2556 O O . GLY A 1 325 ? 1.891 2.180 26.208 1.00 83.94 325 GLY A O 1
ATOM 2557 N N . ILE A 1 326 ? 2.030 3.296 24.266 1.00 86.31 326 ILE A N 1
ATOM 2558 C CA . ILE A 1 326 ? 1.175 4.412 24.652 1.00 86.31 326 ILE A CA 1
ATOM 2559 C C . ILE A 1 326 ? -0.262 4.062 24.269 1.00 86.31 326 ILE A C 1
ATOM 2561 O O . ILE A 1 326 ? -0.561 3.760 23.111 1.00 86.31 326 ILE A O 1
ATOM 2565 N N . ASN A 1 327 ? -1.166 4.123 25.245 1.00 85.06 327 ASN A N 1
ATOM 2566 C CA . ASN A 1 327 ? -2.587 3.890 25.028 1.00 85.06 327 ASN A CA 1
ATOM 2567 C C . ASN A 1 327 ? -3.356 5.205 25.185 1.00 85.06 327 ASN A C 1
ATOM 2569 O O . ASN A 1 327 ? -3.412 5.765 26.277 1.00 85.06 327 ASN A O 1
ATOM 2573 N N . VAL A 1 328 ? -3.954 5.677 24.095 1.00 87.50 328 VAL A N 1
ATOM 2574 C CA . VAL A 1 328 ? -4.845 6.843 24.070 1.00 87.50 328 VAL A CA 1
ATOM 2575 C C . VAL A 1 328 ? -6.216 6.365 23.602 1.00 87.50 328 VAL A C 1
ATOM 2577 O O . VAL A 1 328 ? -6.307 5.491 22.734 1.00 87.50 328 VAL A O 1
ATOM 2580 N N . ASP A 1 329 ? -7.284 6.904 24.195 1.00 89.94 329 ASP A N 1
ATOM 2581 C CA . ASP A 1 329 ? -8.652 6.573 23.789 1.00 89.94 329 ASP A CA 1
ATOM 2582 C C . ASP A 1 329 ? -8.873 6.959 22.317 1.00 89.94 329 ASP A C 1
ATOM 2584 O O . ASP A 1 329 ? -8.530 8.059 21.883 1.00 89.94 329 ASP A O 1
ATOM 2588 N N . ILE A 1 330 ? -9.482 6.049 21.553 1.00 88.62 330 ILE A N 1
ATOM 2589 C CA . ILE A 1 330 ? -9.753 6.213 20.122 1.00 88.62 330 ILE A CA 1
ATOM 2590 C C . ILE A 1 330 ? -10.654 7.417 19.828 1.00 88.62 330 ILE A C 1
ATOM 2592 O O . ILE A 1 330 ? -10.658 7.914 18.710 1.00 88.62 330 ILE A O 1
ATOM 2596 N N . ARG A 1 331 ? -11.418 7.885 20.823 1.00 90.00 331 ARG A N 1
ATOM 2597 C CA . ARG A 1 331 ? -12.275 9.076 20.720 1.00 90.00 331 ARG A CA 1
ATOM 2598 C C . ARG A 1 331 ? -11.486 10.372 20.539 1.00 90.00 331 ARG A C 1
ATOM 2600 O O . ARG A 1 331 ? -12.074 11.363 20.122 1.00 90.00 331 ARG A O 1
ATOM 2607 N N . HIS A 1 332 ? -10.199 10.374 20.884 1.00 89.62 332 HIS A N 1
ATOM 2608 C CA . HIS A 1 332 ? -9.321 11.524 20.685 1.00 89.62 332 HIS A CA 1
ATOM 2609 C C . HIS A 1 332 ? -8.701 11.579 19.282 1.00 89.62 332 HIS A C 1
ATOM 2611 O O . HIS A 1 332 ? -8.097 12.599 18.956 1.00 89.62 332 HIS A O 1
ATOM 2617 N N . PHE A 1 333 ? -8.809 10.505 18.487 1.00 84.31 333 PHE A N 1
ATOM 2618 C CA . PHE A 1 333 ? -8.154 10.358 17.183 1.00 84.31 333 PHE A CA 1
ATOM 2619 C C . PHE A 1 333 ? -9.013 10.775 15.991 1.00 84.31 333 PHE A C 1
ATOM 2621 O O . PHE A 1 333 ? -10.253 10.602 16.040 1.00 84.31 333 PHE A O 1
#

Radius of gyration: 30.79 Å; Cα contacts (8 Å, |Δi|>4): 416; chains: 1; bounding box: 71×49×92 Å

Foldseek 3Di:
DLVVCCVPPPPPPDVVLSVVVVVVVVVVVVCVVVVHDDDPDDDPPPPPCDPVNVVVVVVVSVVVVVVPDDDPPPPLLVVLCCLLPVVLVVFDPPQFDDPLDPPATDGFGNVLLVCLVVLPPDDPWKKKWWAFPPFQDPVVVLALQLQAAWDALLQFWPDWDWDDDPPATKIKTFGDPVSCVVSVYPDFVVLVLVLLCPDPQLVADNVQWDDPDRGMIIGRRDDDPPDDPVVNVVSSVVVRNVRTRHHDPFWHHKDWDWDCVDVPDRTTIIMMIGGLCLPVSLVRPRTPNVPMDILNLVSCCVRVNDVSSVVSSLVSSCVSCVVVVHDDDSVSD

pLDDT: mean 82.86, std 13.29, range [37.97, 96.5]

InterPro domains:
  IPR007081 RNA polymerase Rpb1, domain 5 [PF04998] (59-333)
  IPR015700 DNA-directed RNA polymerase III subunit RPC1 [PTHR48446] (25-332)

Organism: Myxobolus squamalis (NCBI:txid59785)

Nearest PDB structures (foldseek):
  7z1o-assembly1_A  TM=8.210E-01  e=7.300E-28  Saccharomyces cerevisiae W303
  7z1n-assembly1_A  TM=8.354E-01  e=7.102E-27  Saccharomyces cerevisiae W303
  8bws-assembly1_A  TM=8.439E-01  e=7.720E-26  Saccharomyces cerevisiae S288C
  7z31-assembly1_A  TM=8.018E-01  e=2.039E-24  Saccharomyces cerevisiae S288C
  6tut-assembly1_A  TM=7.959E-01  e=1.019E-23  Saccharomyces cerevisiae S288C

Sequence (333 aa):
ILNSYISTSLNDTNGVFIDKIIQFVTKLSDNCKNGQNYPSNDNKTYVNVTSKTLNYFLQLCFRKYQKASIDPGTAVGAICAQSIGEPATQMTLKTFHFAGVAAMNITLGVPRLKEIINAAIKISTPIISVPIDVNDDIDYARRVKGRIEKTTLGHVCTCISEIFSNEIYCIRIELDIHRIKLLQLEINIEMIVKAILSSSILKLRPNQVSIMSESSILLYPQHKESKSKYFVFQQIKYHLHSLLIKGFQSVNRAIVHIDESNKSEKPKYKLLVEGNDLRSVISTRSVVSTGVTCNSTLVVYKVLGVEAARQTIINEISYTMKNHGINVDIRHF